Protein AF-A0AB39JA86-F1 (afdb_monomer_lite)

Foldseek 3Di:
DPQLVVLVVQCVVLVPDPPRDPVSNVVSVVSNVVVVVPDAADLVLLVVLLVCLVVDDVQLCPDPQLVVLNVQSVVQVPDPHHDNCSSVVSSVSNVVSSVVSVVVLVVLLCQLVVLLVVLVCQLPPPPADLLHQGDHDLVSNLVSLVVHPPPVSSVVSVVSSVVSVVSRVVSNVSSVVPPDDPPPPPPPDDDDDDDDDDDDDDDDDDPDDDDDDDDDDDDDDDDDDDDDDDDDDD

InterPro domains:
  IPR019931 LPXTG cell wall anchor motif [PS50847] (199-234)

Organism: NCBI:txid3158573

Radius of gyration: 39.65 Å; chains: 1; bounding box: 67×59×131 Å

Sequence (234 aa):
MSDFNAAKVRAQAVLGNANASQAQIDNANQQLAAAIAALTTDKQLVQNIINSLPTQPQYIQDEPEVKQALLDAKAVNDAANPSVEEVRSKADALAAAIGRAVASETARQDAATNSLRDARDKLNSPSLGRDEMPNIDMAVIERQINAIKDEAVRIRLLTDFNDIKTSLNTRQAQINARKPQPKQAKDTNRKPSASSLRLSDTGENIAVIAAIGAVAVFGGGVLFIVSRRRQDNI

Structure (mmCIF, N/CA/C/O backbone):
data_AF-A0AB39JA86-F1
#
_entry.id   AF-A0AB39JA86-F1
#
loop_
_atom_site.group_PDB
_atom_site.id
_atom_site.type_symbol
_atom_site.label_atom_id
_atom_site.label_alt_id
_atom_site.label_comp_id
_atom_site.label_asym_id
_atom_site.label_entity_id
_atom_site.label_seq_id
_atom_site.pdbx_PDB_ins_code
_atom_site.Cartn_x
_atom_site.Cartn_y
_atom_site.Cartn_z
_atom_site.occupancy
_atom_site.B_iso_or_equiv
_atom_site.auth_seq_id
_atom_site.auth_comp_id
_atom_site.auth_asym_id
_atom_site.auth_atom_id
_atom_site.pdbx_PDB_model_num
ATOM 1 N N . MET A 1 1 ? -12.213 5.724 31.370 1.00 51.16 1 MET A N 1
ATOM 2 C CA . MET A 1 1 ? -12.034 4.417 32.056 1.00 51.16 1 MET A CA 1
ATOM 3 C C . MET A 1 1 ? -12.275 4.463 33.576 1.00 51.16 1 MET A C 1
ATOM 5 O O . MET A 1 1 ? -12.361 3.398 34.177 1.00 51.16 1 MET A O 1
ATOM 9 N N . SER A 1 2 ? -12.409 5.637 34.217 1.00 63.78 2 SER A N 1
ATOM 10 C CA . SER A 1 2 ? -12.597 5.758 35.678 1.00 63.78 2 SER A CA 1
ATOM 11 C C . SER A 1 2 ? -13.978 5.331 36.182 1.00 63.78 2 SER A C 1
ATOM 13 O O . SER A 1 2 ? -14.080 4.780 37.276 1.00 63.78 2 SER A O 1
ATOM 15 N N . ASP A 1 3 ? -15.031 5.543 35.393 1.00 84.25 3 ASP A N 1
ATOM 16 C CA . ASP A 1 3 ? -16.396 5.529 35.938 1.00 84.25 3 ASP A CA 1
ATOM 17 C C . ASP A 1 3 ? -16.949 4.112 36.125 1.00 84.25 3 ASP A C 1
ATOM 19 O O . ASP A 1 3 ? -17.575 3.828 37.144 1.00 84.25 3 ASP A O 1
ATOM 23 N N . PHE A 1 4 ? -16.611 3.181 35.224 1.00 93.25 4 PHE A N 1
ATOM 24 C CA . PHE A 1 4 ? -16.930 1.758 35.385 1.00 93.25 4 PHE A CA 1
ATOM 25 C C . PHE A 1 4 ? -16.226 1.136 36.594 1.00 93.25 4 PHE A C 1
ATOM 27 O O . PHE A 1 4 ? -16.866 0.473 37.407 1.00 93.25 4 PHE A O 1
ATOM 34 N N . ASN A 1 5 ? -14.922 1.382 36.761 1.00 93.94 5 ASN A N 1
ATOM 35 C CA . ASN A 1 5 ? -14.175 0.848 37.901 1.00 93.94 5 ASN A CA 1
ATOM 36 C C . ASN A 1 5 ? -14.686 1.427 39.228 1.00 93.94 5 ASN A C 1
ATOM 38 O O . ASN A 1 5 ? -14.833 0.687 40.200 1.00 93.94 5 ASN A O 1
ATOM 42 N N . ALA A 1 6 ? -15.028 2.718 39.267 1.00 93.88 6 ALA A N 1
ATOM 43 C CA . ALA A 1 6 ? -15.613 3.341 40.449 1.00 93.88 6 ALA A CA 1
ATOM 44 C C . ALA A 1 6 ? -17.018 2.792 40.771 1.00 93.88 6 ALA A C 1
ATOM 46 O O . ALA A 1 6 ? -17.315 2.520 41.935 1.00 93.88 6 ALA A O 1
ATOM 47 N N . ALA A 1 7 ? -17.878 2.595 39.764 1.00 95.94 7 ALA A N 1
ATOM 48 C CA . ALA A 1 7 ? -19.196 1.981 39.943 1.00 95.94 7 ALA A CA 1
ATOM 49 C C . ALA A 1 7 ? -19.089 0.519 40.412 1.00 95.94 7 ALA A C 1
ATOM 51 O O . ALA A 1 7 ? -19.791 0.114 41.337 1.00 95.94 7 ALA A O 1
ATOM 52 N N . LYS A 1 8 ? -18.143 -0.246 39.852 1.00 96.69 8 LYS A N 1
ATOM 53 C CA . LYS A 1 8 ? -17.825 -1.613 40.284 1.00 96.69 8 LYS A CA 1
ATOM 54 C C . LYS A 1 8 ? -17.407 -1.662 41.755 1.00 96.69 8 LYS A C 1
ATOM 56 O O . LYS A 1 8 ? -17.947 -2.472 42.502 1.00 96.69 8 LYS A O 1
ATOM 61 N N . VAL A 1 9 ? -16.501 -0.781 42.189 1.00 96.44 9 VAL A N 1
ATOM 62 C CA . VAL A 1 9 ? -16.058 -0.708 43.595 1.00 96.44 9 VAL A CA 1
ATOM 63 C C . VAL A 1 9 ? -17.223 -0.369 44.532 1.00 96.44 9 VAL A C 1
ATOM 65 O O . VAL A 1 9 ? -17.360 -0.994 45.583 1.00 96.44 9 VAL A O 1
ATOM 68 N N . ARG A 1 10 ? -18.106 0.567 44.151 1.00 94.62 10 ARG A N 1
ATOM 69 C CA . ARG A 1 10 ? -19.307 0.900 44.942 1.00 94.62 10 ARG A CA 1
ATOM 70 C C . ARG A 1 10 ? -20.267 -0.281 45.065 1.00 94.62 10 ARG A C 1
ATOM 72 O O . ARG A 1 10 ? -20.711 -0.580 46.170 1.00 94.62 10 ARG A O 1
ATOM 79 N N . ALA A 1 11 ? -20.542 -0.978 43.963 1.00 97.12 11 ALA A N 1
ATOM 80 C CA . ALA A 1 11 ? -21.380 -2.174 43.977 1.00 97.12 11 ALA A CA 1
ATOM 81 C C . ALA A 1 11 ? -20.781 -3.283 44.861 1.00 97.12 11 ALA A C 1
ATOM 83 O O . ALA A 1 11 ? -21.498 -3.899 45.645 1.00 97.12 11 ALA A O 1
ATOM 84 N N . GLN A 1 12 ? -19.459 -3.484 44.810 1.00 97.31 12 GLN A N 1
ATOM 85 C CA . GLN A 1 12 ? -18.754 -4.437 45.676 1.00 97.31 12 GLN A CA 1
ATOM 86 C C . GLN A 1 12 ? -18.845 -4.064 47.164 1.00 97.31 12 GLN A C 1
ATOM 88 O O . GLN A 1 12 ? -19.037 -4.945 47.999 1.00 97.31 12 GLN A O 1
ATOM 93 N N . ALA A 1 13 ? -18.753 -2.774 47.504 1.00 96.75 13 ALA A N 1
ATOM 94 C CA . ALA A 1 13 ? -18.884 -2.305 48.884 1.00 96.75 13 ALA A CA 1
ATOM 95 C C . ALA A 1 13 ? -20.299 -2.522 49.448 1.00 96.75 13 ALA A C 1
ATOM 97 O O . ALA A 1 13 ? -20.442 -2.937 50.596 1.00 96.75 13 ALA A O 1
ATOM 98 N N . VAL A 1 14 ? -21.340 -2.284 48.641 1.00 97.50 14 VAL A N 1
ATOM 99 C CA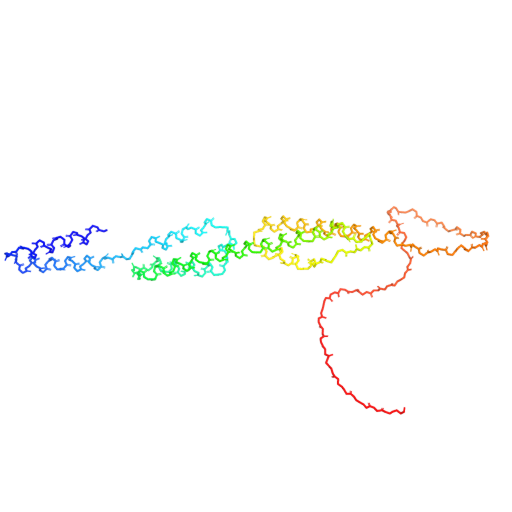 . VAL A 1 14 ? -22.736 -2.552 49.031 1.00 97.50 14 VAL A CA 1
ATOM 100 C C . VAL A 1 14 ? -22.981 -4.053 49.184 1.00 97.50 14 VAL A C 1
ATOM 102 O O . VAL A 1 14 ? -23.565 -4.464 50.180 1.00 97.50 14 VAL A O 1
ATOM 105 N N . LEU A 1 15 ? -22.469 -4.875 48.261 1.00 95.50 15 LEU A N 1
ATOM 106 C CA . LEU A 1 15 ? -22.569 -6.336 48.336 1.00 95.50 15 LEU A CA 1
ATOM 107 C C . LEU A 1 15 ? -21.886 -6.912 49.590 1.00 95.50 15 LEU A C 1
ATOM 109 O O . LEU A 1 15 ? -22.366 -7.885 50.161 1.00 95.50 15 LEU A O 1
ATOM 113 N N . GLY A 1 16 ? -20.771 -6.314 50.021 1.00 96.44 16 GLY A N 1
ATOM 114 C CA . GLY A 1 16 ? -20.049 -6.708 51.234 1.00 96.44 16 GLY A CA 1
ATOM 115 C C . GLY A 1 16 ? -20.655 -6.189 52.544 1.00 96.44 16 GLY A C 1
ATOM 116 O O . GLY A 1 16 ? -20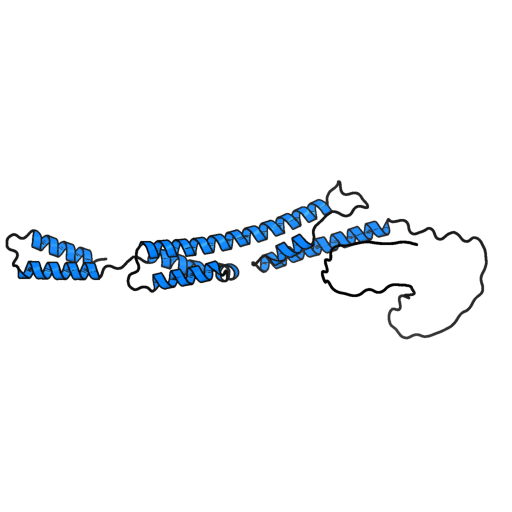.202 -6.588 53.616 1.00 96.44 16 GLY A O 1
ATOM 117 N N . ASN A 1 17 ? -21.656 -5.306 52.491 1.00 96.94 17 ASN A N 1
ATOM 118 C CA . ASN A 1 17 ? -22.302 -4.743 53.673 1.00 96.94 17 ASN A CA 1
ATOM 119 C C . ASN A 1 17 ? -23.578 -5.526 54.020 1.00 96.94 17 ASN A C 1
ATOM 121 O O . ASN A 1 17 ? -24.623 -5.330 53.405 1.00 96.94 17 ASN A O 1
ATOM 125 N N . ALA A 1 18 ? -23.517 -6.350 55.071 1.00 96.06 18 ALA A N 1
ATOM 126 C CA . ALA A 1 18 ? -24.655 -7.145 55.549 1.00 96.06 18 ALA A CA 1
ATOM 127 C C . ALA A 1 18 ? -25.879 -6.309 55.982 1.00 96.06 18 ALA A C 1
ATOM 129 O O . ALA A 1 18 ? -26.984 -6.838 56.052 1.00 96.06 18 ALA A O 1
ATOM 130 N N . ASN A 1 19 ? -25.690 -5.012 56.251 1.00 97.00 19 ASN A N 1
ATOM 131 C CA . ASN A 1 19 ? -26.745 -4.078 56.648 1.00 97.00 19 ASN A CA 1
ATOM 132 C C . ASN A 1 19 ? -27.130 -3.105 55.519 1.00 97.00 19 ASN A C 1
ATOM 134 O O . ASN A 1 19 ? -27.717 -2.056 55.790 1.00 97.00 19 ASN A O 1
ATOM 138 N N . ALA A 1 20 ? -26.753 -3.390 54.267 1.00 96.94 20 ALA A N 1
ATOM 139 C CA . ALA A 1 20 ? -27.137 -2.555 53.138 1.00 96.94 20 ALA A CA 1
ATOM 140 C C . ALA A 1 20 ? -28.665 -2.481 53.006 1.00 96.94 20 ALA A C 1
ATOM 142 O O . ALA A 1 20 ? -29.357 -3.500 53.008 1.00 96.94 20 ALA A O 1
ATOM 143 N N . SER A 1 21 ? -29.199 -1.269 52.867 1.00 97.88 21 SER A N 1
ATOM 144 C CA . SER A 1 21 ? -30.621 -1.083 52.593 1.00 97.88 21 SER A CA 1
ATOM 145 C C . SER A 1 21 ? -30.944 -1.425 51.139 1.00 97.88 21 SER A C 1
ATOM 147 O O . SER A 1 21 ? -30.098 -1.299 50.251 1.00 97.88 21 SER A O 1
ATOM 149 N N . GLN A 1 22 ? -32.202 -1.776 50.866 1.00 97.31 22 GLN A N 1
ATOM 150 C CA . GLN A 1 22 ? -32.660 -2.012 49.494 1.00 97.31 22 GLN A CA 1
ATOM 151 C C . GLN A 1 22 ? -32.388 -0.801 48.586 1.00 97.31 22 GLN A C 1
ATOM 153 O O . GLN A 1 22 ? -31.906 -0.959 47.471 1.00 97.31 22 GLN A O 1
ATOM 158 N N . ALA A 1 23 ? -32.578 0.419 49.101 1.00 97.69 23 ALA A N 1
ATOM 159 C CA . ALA A 1 23 ? -32.285 1.643 48.359 1.00 97.69 23 ALA A CA 1
ATOM 160 C C . ALA A 1 23 ? -30.794 1.779 47.985 1.00 97.69 23 ALA A C 1
ATOM 162 O O . ALA A 1 23 ? -30.475 2.286 46.911 1.00 97.69 23 ALA A O 1
ATOM 163 N N . GLN A 1 24 ? -29.870 1.322 48.842 1.00 97.62 24 GLN A N 1
ATOM 164 C CA . GLN A 1 24 ? -28.434 1.307 48.529 1.00 97.62 24 GLN A CA 1
ATOM 165 C C . GLN A 1 24 ? -28.105 0.281 47.440 1.00 97.62 24 GLN A C 1
ATOM 167 O O . GLN A 1 24 ? -27.305 0.577 46.551 1.00 97.62 24 GLN A O 1
ATOM 172 N N . ILE A 1 25 ? -28.741 -0.892 47.485 1.00 97.50 25 ILE A N 1
ATOM 173 C CA . ILE A 1 25 ? -28.609 -1.939 46.463 1.00 97.50 25 ILE A CA 1
ATOM 174 C C . ILE A 1 25 ? -29.120 -1.426 45.113 1.00 97.50 25 ILE A C 1
ATOM 176 O O . ILE A 1 25 ? -28.401 -1.492 44.115 1.00 97.50 25 ILE A O 1
ATOM 180 N N . ASP A 1 26 ? -30.319 -0.845 45.086 1.00 97.69 26 ASP A N 1
ATOM 181 C CA . ASP A 1 26 ? -30.940 -0.327 43.866 1.00 97.69 26 ASP A CA 1
ATOM 182 C C . ASP A 1 26 ? -30.105 0.801 43.247 1.00 97.69 26 ASP A C 1
ATOM 184 O O . ASP A 1 26 ? -29.870 0.812 42.037 1.00 97.69 26 ASP A O 1
ATOM 188 N N . ASN A 1 27 ? -29.589 1.720 44.071 1.00 97.00 27 ASN A N 1
ATOM 189 C CA . ASN A 1 27 ? -28.740 2.811 43.599 1.00 97.00 27 ASN A CA 1
ATOM 190 C C . ASN A 1 27 ? -27.414 2.300 43.011 1.00 97.00 27 ASN A C 1
ATOM 192 O O . ASN A 1 27 ? -27.021 2.725 41.923 1.00 97.00 27 ASN A O 1
ATOM 196 N N . ALA A 1 28 ? -26.744 1.360 43.686 1.00 96.81 28 ALA A N 1
ATOM 197 C CA . ALA A 1 28 ? -25.500 0.773 43.191 1.00 96.81 28 ALA A CA 1
ATOM 198 C C . ALA A 1 28 ? -25.708 0.001 41.877 1.00 96.81 28 ALA A C 1
ATOM 200 O O . ALA A 1 28 ? -24.895 0.121 40.958 1.00 96.81 28 ALA A O 1
ATOM 201 N N . ASN A 1 29 ? -26.823 -0.728 41.754 1.00 96.25 29 ASN A N 1
ATOM 202 C CA . ASN A 1 29 ? -27.198 -1.424 40.523 1.00 96.25 29 ASN A CA 1
ATOM 203 C C . ASN A 1 29 ? -27.453 -0.449 39.366 1.00 96.25 29 ASN A C 1
ATOM 205 O O . ASN A 1 29 ? -26.937 -0.660 38.268 1.00 96.25 29 ASN A O 1
ATOM 209 N N . GLN A 1 30 ? -28.191 0.640 39.604 1.00 96.62 30 GLN A N 1
ATOM 210 C CA . GLN A 1 30 ? -28.429 1.676 38.592 1.00 96.62 30 GLN A CA 1
ATOM 211 C C . GLN A 1 30 ? -27.122 2.340 38.135 1.00 96.62 30 GLN A C 1
ATOM 213 O O . GLN A 1 30 ? -26.910 2.510 36.935 1.00 96.62 30 GLN A O 1
ATOM 218 N N . GLN A 1 31 ? -26.219 2.662 39.068 1.00 95.31 31 GLN A N 1
ATOM 219 C CA . GLN A 1 31 ? -24.910 3.239 38.739 1.00 95.31 31 GLN A CA 1
ATOM 220 C C . GLN A 1 31 ? -24.041 2.280 37.919 1.00 95.31 31 GLN A C 1
ATOM 222 O O . GLN A 1 31 ? -23.404 2.707 36.956 1.00 95.31 31 GLN A O 1
ATOM 227 N N . LEU A 1 32 ? -24.016 0.989 38.266 1.00 96.25 32 LEU A N 1
ATOM 228 C CA . LEU A 1 32 ? -23.260 -0.012 37.516 1.00 96.25 32 LEU A CA 1
ATOM 229 C C . LEU A 1 32 ? -23.840 -0.224 36.112 1.00 96.25 32 LEU A C 1
ATOM 231 O O . LEU A 1 32 ? -23.080 -0.253 35.147 1.00 96.25 32 LEU A O 1
ATOM 235 N N . ALA A 1 33 ? -25.166 -0.312 35.981 1.00 94.69 33 ALA A N 1
ATOM 236 C CA . ALA A 1 33 ? -25.835 -0.439 34.687 1.00 94.69 33 ALA A CA 1
ATOM 237 C C . ALA A 1 33 ? -25.561 0.772 33.780 1.00 94.69 33 ALA A C 1
ATOM 239 O O . ALA A 1 33 ? -25.215 0.600 32.612 1.00 94.69 33 ALA A O 1
ATOM 240 N N . ALA A 1 34 ? -25.636 1.990 34.327 1.00 93.69 34 ALA A N 1
ATOM 241 C CA . ALA A 1 34 ? -25.294 3.209 33.600 1.00 93.69 34 ALA A CA 1
ATOM 242 C C . ALA A 1 34 ? -23.819 3.221 33.169 1.00 93.69 34 ALA A C 1
ATOM 244 O O . ALA A 1 34 ? -23.511 3.566 32.030 1.00 93.69 34 ALA A O 1
ATOM 245 N N . ALA A 1 35 ? -22.906 2.793 34.045 1.00 95.38 35 ALA A N 1
ATOM 246 C CA . ALA A 1 35 ? -21.485 2.732 33.722 1.00 95.38 35 ALA A CA 1
ATOM 247 C C . ALA A 1 35 ? -21.159 1.668 32.660 1.00 95.38 35 ALA A C 1
ATOM 249 O O . ALA A 1 35 ? -20.280 1.901 31.836 1.00 95.38 35 ALA A O 1
ATOM 250 N N . ILE A 1 36 ? -21.869 0.532 32.651 1.00 91.81 36 ILE A N 1
ATOM 251 C CA . ILE A 1 36 ? -21.780 -0.486 31.590 1.00 91.81 36 ILE A CA 1
ATOM 252 C C . ILE A 1 36 ? -22.287 0.085 30.264 1.00 91.81 36 ILE A C 1
ATOM 254 O O . ILE A 1 36 ? -21.609 -0.048 29.251 1.00 91.81 36 ILE A O 1
ATOM 258 N N . ALA A 1 37 ? -23.444 0.752 30.268 1.00 89.06 37 ALA A N 1
ATOM 259 C CA . ALA A 1 37 ? -24.017 1.364 29.069 1.00 89.06 37 ALA A CA 1
ATOM 260 C C . ALA A 1 37 ? -23.144 2.497 28.496 1.00 89.06 37 ALA A C 1
ATOM 262 O O . ALA A 1 37 ? -23.190 2.762 27.298 1.00 89.06 37 ALA A O 1
ATOM 263 N N . ALA A 1 38 ? -22.340 3.147 29.341 1.00 90.81 38 ALA A N 1
ATOM 264 C CA . ALA A 1 38 ? -21.391 4.184 28.948 1.00 90.81 38 ALA A CA 1
ATOM 265 C C . ALA A 1 38 ? -20.034 3.641 28.458 1.00 90.81 38 ALA A C 1
ATOM 267 O O . ALA A 1 38 ? -19.184 4.433 28.046 1.00 90.81 38 ALA A O 1
ATOM 268 N N . LEU A 1 39 ? -19.790 2.324 28.513 1.00 91.38 39 LEU A N 1
ATOM 269 C CA . LEU A 1 39 ? -18.577 1.742 27.939 1.00 91.38 39 LEU A CA 1
ATOM 270 C C . LEU A 1 39 ? -18.600 1.882 26.417 1.00 91.38 39 LEU A C 1
ATOM 272 O O . LEU A 1 39 ? -19.556 1.491 25.748 1.00 91.38 39 LEU A O 1
ATOM 276 N N . THR A 1 40 ? -17.502 2.398 25.877 1.00 92.81 40 THR A N 1
ATOM 277 C CA . THR A 1 40 ? -17.298 2.561 24.442 1.00 92.81 40 THR A CA 1
ATOM 278 C C . THR A 1 40 ? -16.141 1.702 23.959 1.00 92.81 40 THR A C 1
ATOM 280 O O . THR A 1 40 ? -15.172 1.457 24.685 1.00 92.81 40 THR A O 1
ATOM 283 N N . THR A 1 41 ? -16.240 1.246 22.717 1.00 95.44 41 THR A N 1
ATOM 284 C CA . THR A 1 41 ? -15.171 0.524 22.034 1.00 95.44 41 THR A CA 1
ATOM 285 C C . THR A 1 41 ? -13.965 1.430 21.797 1.00 95.44 41 THR A C 1
ATOM 287 O O . THR A 1 41 ? -14.103 2.582 21.377 1.00 95.44 41 THR A O 1
ATOM 290 N N . ASP A 1 42 ? -12.766 0.895 22.040 1.00 95.69 42 ASP A N 1
ATOM 291 C CA . ASP A 1 42 ? -11.512 1.567 21.706 1.00 95.69 42 ASP A CA 1
ATOM 292 C C . ASP A 1 42 ? -11.325 1.630 20.181 1.00 95.69 42 ASP A C 1
ATOM 294 O O . ASP A 1 42 ? -11.329 0.610 19.494 1.00 95.69 42 ASP A O 1
ATOM 298 N N . LYS A 1 43 ? -11.145 2.846 19.658 1.00 97.56 43 LYS A N 1
ATOM 299 C CA . LYS A 1 43 ? -10.983 3.142 18.227 1.00 97.56 43 LYS A CA 1
ATOM 300 C C . LYS A 1 43 ? -9.552 3.537 17.847 1.00 97.56 43 LYS A C 1
ATOM 302 O O . LYS A 1 43 ? -9.307 3.882 16.692 1.00 97.56 43 LYS A O 1
ATOM 307 N N . GLN A 1 44 ? -8.590 3.479 18.771 1.00 98.00 44 GLN A N 1
ATOM 308 C CA . GLN A 1 44 ? -7.211 3.922 18.521 1.00 98.00 44 GLN A CA 1
ATOM 309 C C . GLN A 1 44 ? -6.562 3.202 17.336 1.00 98.00 44 GLN A C 1
ATOM 311 O O . GLN A 1 44 ? -5.887 3.834 16.528 1.00 98.00 44 GLN A O 1
ATOM 316 N N . LEU A 1 45 ? -6.812 1.898 17.179 1.00 97.25 45 LEU A N 1
ATOM 317 C CA . LEU A 1 45 ? -6.256 1.124 16.070 1.00 97.25 45 LEU A CA 1
ATOM 318 C C . LEU A 1 45 ? -6.677 1.691 14.704 1.00 97.25 45 LEU A C 1
ATOM 320 O O . LEU A 1 45 ? -5.816 1.987 13.878 1.00 97.25 45 LEU A O 1
ATOM 324 N N . VAL A 1 46 ? -7.980 1.889 14.471 1.00 98.50 46 VAL A N 1
ATOM 325 C CA . VAL A 1 46 ? -8.475 2.416 13.188 1.00 98.50 46 VAL A CA 1
ATOM 326 C C . VAL A 1 46 ? -8.050 3.872 12.977 1.00 98.50 46 VAL A C 1
ATOM 328 O O . VAL A 1 46 ? -7.670 4.243 11.868 1.00 98.50 46 VAL A O 1
ATOM 331 N N . GLN A 1 47 ? -8.007 4.677 14.042 1.00 98.62 47 GLN A N 1
ATOM 332 C CA . GLN A 1 47 ? -7.546 6.069 13.990 1.00 98.62 47 GLN A CA 1
ATOM 333 C C . GLN A 1 47 ? -6.079 6.175 13.579 1.00 98.62 47 GLN A C 1
ATOM 335 O O . GLN A 1 47 ? -5.741 6.995 12.728 1.00 98.62 47 GLN A O 1
ATOM 340 N N . ASN A 1 48 ? -5.214 5.317 14.121 1.00 98.50 48 ASN A N 1
ATOM 341 C CA . ASN A 1 48 ? -3.795 5.304 13.774 1.00 98.50 48 ASN A CA 1
ATOM 342 C C . ASN A 1 48 ? -3.575 5.012 12.285 1.00 98.50 48 ASN A C 1
ATOM 344 O O . ASN A 1 48 ? -2.751 5.668 11.651 1.00 98.50 48 ASN A O 1
ATOM 348 N N . ILE A 1 49 ? -4.332 4.072 11.708 1.00 98.50 49 ILE A N 1
ATOM 349 C CA . ILE A 1 49 ? -4.224 3.752 10.278 1.00 98.50 49 ILE A CA 1
ATOM 350 C C . ILE A 1 49 ? -4.825 4.866 9.406 1.00 98.50 49 ILE A C 1
ATOM 352 O O . ILE A 1 49 ? -4.230 5.241 8.398 1.00 98.50 49 ILE A O 1
ATOM 356 N N . ILE A 1 50 ? -5.959 5.457 9.797 1.00 98.75 50 ILE A N 1
ATOM 357 C CA . ILE A 1 50 ? -6.524 6.623 9.092 1.00 98.75 50 ILE A CA 1
ATOM 358 C C . ILE A 1 50 ? -5.510 7.775 9.064 1.00 98.75 50 ILE A C 1
ATOM 360 O O . ILE A 1 50 ? -5.310 8.392 8.019 1.00 98.75 50 ILE A O 1
ATOM 364 N N . ASN A 1 51 ? -4.846 8.039 10.189 1.00 98.38 51 ASN A N 1
ATOM 365 C CA . ASN A 1 51 ? -3.884 9.131 10.330 1.00 98.38 51 ASN A CA 1
ATOM 366 C C . ASN A 1 51 ? -2.545 8.860 9.629 1.00 98.38 51 ASN A C 1
ATOM 368 O O . ASN A 1 51 ? -1.807 9.806 9.359 1.00 98.38 51 ASN A O 1
ATOM 372 N N . SER A 1 52 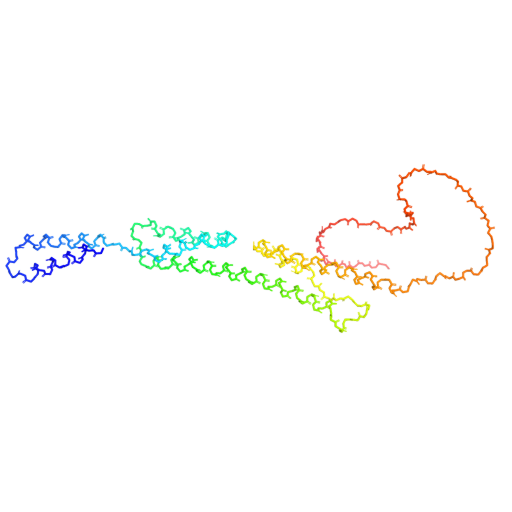? -2.218 7.602 9.314 1.00 97.75 52 SER A N 1
ATOM 373 C CA . SER A 1 52 ? -0.998 7.272 8.571 1.00 97.75 52 SER A CA 1
ATOM 374 C C . SER A 1 52 ? -1.160 7.469 7.061 1.00 97.75 52 SER A C 1
ATOM 376 O O . SER A 1 52 ? -0.184 7.790 6.382 1.00 97.75 52 SER A O 1
ATOM 378 N N . LEU A 1 53 ? -2.378 7.348 6.518 1.00 98.06 53 LEU A N 1
ATOM 379 C CA . LEU A 1 53 ? -2.625 7.460 5.078 1.00 98.06 53 LEU A CA 1
ATOM 380 C C . LEU A 1 53 ? -2.169 8.802 4.460 1.00 98.06 53 LEU A C 1
ATOM 382 O O . LEU A 1 53 ? -1.527 8.756 3.413 1.00 98.06 53 LEU A O 1
ATOM 386 N N . PRO A 1 54 ? -2.402 9.982 5.074 1.00 97.50 54 PRO A N 1
ATOM 387 C CA . PRO A 1 54 ? -1.923 11.257 4.532 1.00 97.50 54 PRO A CA 1
ATOM 388 C C . PRO A 1 54 ? -0.399 11.368 4.404 1.00 97.50 54 PRO A C 1
ATOM 390 O O . PRO A 1 54 ? 0.083 12.234 3.681 1.00 97.50 54 PRO A O 1
ATOM 393 N N . THR A 1 55 ? 0.364 10.514 5.098 1.00 97.06 55 THR A N 1
ATOM 394 C CA . THR A 1 55 ? 1.834 10.473 4.986 1.00 97.06 55 THR A CA 1
ATOM 395 C C . THR A 1 55 ? 2.313 9.682 3.766 1.00 97.06 55 THR A C 1
ATOM 397 O O . THR A 1 55 ? 3.487 9.751 3.408 1.00 97.06 55 THR A O 1
ATOM 400 N N . GLN A 1 56 ? 1.417 8.933 3.115 1.00 97.81 56 GLN A N 1
ATOM 401 C CA . GLN A 1 56 ? 1.715 8.200 1.889 1.00 97.81 56 GLN A CA 1
ATOM 402 C C . GLN A 1 56 ? 1.755 9.144 0.679 1.00 97.81 56 GLN A C 1
ATOM 404 O O . GLN A 1 56 ? 1.067 10.167 0.674 1.00 97.81 56 GLN A O 1
ATOM 409 N N . PRO A 1 57 ? 2.484 8.798 -0.394 1.00 97.62 57 PRO A N 1
ATOM 410 C CA . PRO A 1 57 ? 2.421 9.537 -1.650 1.00 97.62 57 PRO A CA 1
ATOM 411 C C . PRO A 1 57 ? 0.996 9.613 -2.209 1.00 97.62 57 PRO A C 1
ATOM 413 O O . PRO A 1 57 ? 0.209 8.674 -2.070 1.00 97.62 57 PRO A O 1
ATOM 416 N N . GLN A 1 58 ? 0.675 10.706 -2.904 1.00 97.50 58 GLN A N 1
ATOM 417 C CA . GLN A 1 58 ? -0.671 10.935 -3.438 1.00 97.50 58 GLN A CA 1
ATOM 418 C C . GLN A 1 58 ? -1.148 9.795 -4.351 1.00 97.50 58 GLN A C 1
ATOM 420 O O . GLN A 1 58 ? -2.293 9.369 -4.250 1.00 97.50 58 GLN A O 1
ATOM 425 N N . TYR A 1 59 ? -0.258 9.214 -5.159 1.00 97.06 59 TYR A N 1
ATOM 426 C CA . TYR A 1 59 ? -0.601 8.084 -6.023 1.00 97.06 59 TYR A CA 1
ATOM 427 C C . TYR A 1 59 ? -1.004 6.804 -5.270 1.00 97.06 59 TYR A C 1
ATOM 429 O O . TYR A 1 59 ? -1.685 5.967 -5.854 1.00 97.06 59 TYR A O 1
ATOM 437 N N . ILE A 1 60 ? -0.609 6.648 -3.999 1.00 98.38 60 ILE A N 1
ATOM 438 C CA . ILE A 1 60 ? -1.077 5.571 -3.110 1.00 98.38 60 ILE A CA 1
ATOM 439 C C . ILE A 1 60 ? -2.437 5.936 -2.520 1.00 98.38 60 ILE A C 1
ATOM 441 O O . ILE A 1 60 ? -3.346 5.110 -2.500 1.00 98.38 60 ILE A O 1
ATOM 445 N N . GLN A 1 61 ? -2.596 7.185 -2.071 1.00 98.00 61 GLN A N 1
ATOM 446 C CA . GLN A 1 61 ? -3.869 7.687 -1.542 1.00 98.00 61 GLN A CA 1
ATOM 447 C C . GLN A 1 61 ? -4.987 7.639 -2.591 1.00 98.00 61 GLN A C 1
ATOM 449 O O . GLN A 1 61 ? -6.157 7.454 -2.256 1.00 98.00 61 GLN A O 1
ATOM 454 N N . ASP A 1 62 ? -4.623 7.793 -3.864 1.00 97.38 62 ASP A N 1
ATOM 455 C CA . ASP A 1 62 ? -5.558 7.815 -4.976 1.00 97.38 62 ASP A CA 1
ATOM 456 C C . ASP A 1 62 ? -6.020 6.438 -5.454 1.00 97.38 62 ASP A C 1
ATOM 458 O O . ASP A 1 62 ? -6.975 6.375 -6.238 1.00 97.38 62 ASP A O 1
ATOM 462 N N . GLU A 1 63 ? -5.409 5.355 -4.963 1.00 98.12 63 GLU A N 1
ATOM 463 C CA . GLU A 1 63 ? -5.790 3.993 -5.327 1.00 98.12 63 GLU A CA 1
ATOM 464 C C . GLU A 1 63 ? -7.253 3.704 -4.952 1.00 98.12 63 GLU A C 1
ATOM 466 O O . GLU A 1 63 ? -7.660 3.950 -3.810 1.00 98.12 63 GLU A O 1
ATOM 471 N N . PRO A 1 64 ? -8.061 3.134 -5.868 1.00 97.88 64 PRO A N 1
ATOM 472 C CA . PRO A 1 64 ? -9.476 2.868 -5.612 1.00 97.88 64 PRO A CA 1
ATOM 473 C C . PRO A 1 64 ? -9.722 2.006 -4.368 1.00 97.88 64 PRO A C 1
ATOM 475 O O . PRO A 1 64 ? -10.602 2.313 -3.565 1.00 97.88 64 PRO A O 1
ATOM 478 N N . GLU A 1 65 ? -8.911 0.962 -4.170 1.00 98.19 65 GLU A N 1
ATOM 479 C CA . GLU A 1 65 ? -9.003 0.086 -2.995 1.00 98.19 65 GLU A CA 1
ATOM 480 C C . GLU A 1 65 ? -8.686 0.828 -1.693 1.00 98.19 65 GLU A C 1
ATOM 482 O O . GLU A 1 65 ? -9.335 0.593 -0.675 1.00 98.19 65 GLU A O 1
ATOM 487 N N . VAL A 1 66 ? -7.716 1.748 -1.726 1.00 98.81 66 VAL A N 1
ATOM 488 C CA . VAL A 1 66 ? -7.330 2.561 -0.566 1.00 98.81 66 VAL A CA 1
ATOM 489 C C . VAL A 1 66 ? -8.437 3.555 -0.229 1.00 98.81 66 VAL A C 1
ATOM 491 O O . VAL A 1 66 ? -8.813 3.672 0.936 1.00 98.81 66 VAL A O 1
ATOM 494 N N . LYS A 1 67 ? -9.026 4.215 -1.234 1.00 98.56 67 LYS A N 1
ATOM 495 C CA . LYS A 1 67 ? -10.168 5.127 -1.052 1.00 98.56 67 LYS A CA 1
ATOM 496 C C . LYS A 1 67 ? -11.376 4.424 -0.449 1.00 98.56 67 LYS A C 1
ATOM 498 O O . LYS A 1 67 ? -11.970 4.944 0.495 1.00 98.56 67 LYS A O 1
ATOM 503 N N . GLN A 1 68 ? -11.715 3.242 -0.961 1.00 98.69 68 GLN A N 1
ATOM 504 C CA . GLN A 1 68 ? -12.833 2.470 -0.431 1.00 98.69 68 GLN A CA 1
ATOM 505 C C . GLN A 1 68 ? -12.560 2.007 1.004 1.00 98.69 68 GLN A C 1
ATOM 507 O O . GLN A 1 68 ? -13.406 2.183 1.876 1.00 98.69 68 GLN A O 1
ATOM 512 N N . ALA A 1 69 ? -11.367 1.475 1.281 1.00 98.75 69 ALA A N 1
ATOM 513 C CA . ALA A 1 69 ? -11.015 1.044 2.630 1.00 98.75 69 ALA A CA 1
ATOM 514 C C . ALA A 1 69 ? -10.962 2.219 3.624 1.00 98.75 69 ALA A C 1
ATOM 516 O O . ALA A 1 69 ? -11.340 2.060 4.783 1.00 98.75 69 ALA A O 1
ATOM 517 N N . LEU A 1 70 ? -10.547 3.411 3.178 1.00 98.81 70 LEU A N 1
ATOM 518 C CA . LEU A 1 70 ? -10.566 4.627 3.991 1.00 98.81 70 LEU A CA 1
ATOM 519 C C . LEU A 1 70 ? -11.995 5.047 4.333 1.00 98.81 70 LEU A C 1
ATOM 521 O O . LEU A 1 70 ? -12.258 5.433 5.471 1.00 98.81 70 LEU A O 1
ATOM 525 N N . LEU A 1 71 ? -12.905 4.998 3.358 1.00 98.69 71 LEU A N 1
ATOM 526 C CA . LEU A 1 71 ? -14.317 5.307 3.569 1.00 98.69 71 LEU A CA 1
ATOM 527 C C . LEU A 1 71 ? -14.924 4.374 4.625 1.00 98.69 71 LEU A C 1
ATOM 529 O O . LEU A 1 71 ? -15.523 4.846 5.590 1.00 98.69 71 LEU A O 1
ATOM 533 N N . ASP A 1 72 ? -14.694 3.070 4.485 1.00 98.69 72 ASP A N 1
ATOM 534 C CA . ASP A 1 72 ? -15.155 2.057 5.435 1.00 98.69 72 ASP A CA 1
ATOM 535 C C . ASP A 1 72 ? -14.559 2.257 6.840 1.00 98.69 72 ASP A C 1
ATOM 537 O O . ASP A 1 72 ? -15.267 2.155 7.845 1.00 98.69 72 ASP A O 1
ATOM 541 N N . ALA A 1 73 ? -13.259 2.556 6.927 1.00 98.75 73 ALA A N 1
ATOM 542 C CA . ALA A 1 73 ? -12.577 2.818 8.192 1.00 98.75 73 ALA A CA 1
ATOM 543 C C . ALA A 1 73 ? -13.122 4.074 8.887 1.00 98.75 73 ALA A C 1
ATOM 545 O O . ALA A 1 73 ? -13.327 4.065 10.102 1.00 98.75 73 ALA A O 1
ATOM 546 N N . LYS A 1 74 ? -13.408 5.138 8.124 1.00 98.69 74 LYS A N 1
ATOM 547 C CA . LYS A 1 74 ? -14.044 6.357 8.645 1.00 98.69 74 LYS A CA 1
ATOM 548 C C . LYS A 1 74 ? -15.451 6.083 9.159 1.00 98.69 74 LYS A C 1
ATOM 550 O O . LYS A 1 74 ? -15.766 6.505 10.262 1.00 98.69 74 LYS A O 1
ATOM 555 N N . ALA A 1 75 ? -16.253 5.303 8.434 1.00 98.56 75 ALA A N 1
ATOM 556 C CA . ALA A 1 75 ? -17.596 4.937 8.882 1.00 98.56 75 ALA A CA 1
ATOM 557 C C . ALA A 1 75 ? -17.579 4.228 10.250 1.00 98.56 75 ALA A C 1
ATOM 559 O O . ALA A 1 75 ? -18.368 4.564 11.132 1.00 98.56 75 ALA A O 1
ATOM 560 N N . VAL A 1 76 ? -16.638 3.301 10.464 1.00 98.44 76 VAL A N 1
ATOM 561 C CA . VAL A 1 76 ? -16.455 2.648 11.773 1.00 98.44 76 VAL A CA 1
ATOM 562 C C . VAL A 1 76 ? -15.905 3.611 12.825 1.00 98.44 76 VAL A C 1
ATOM 564 O O . VAL A 1 76 ? -16.331 3.570 13.979 1.00 98.44 76 VAL A O 1
ATOM 567 N N . ASN A 1 77 ? -14.991 4.509 12.455 1.00 98.12 77 ASN A N 1
ATOM 568 C CA . ASN A 1 77 ? -14.485 5.523 13.375 1.00 98.12 77 ASN A CA 1
ATOM 569 C C . ASN A 1 77 ? -15.575 6.508 13.837 1.00 98.12 77 ASN A C 1
ATOM 571 O O . ASN A 1 77 ? -15.549 6.951 14.986 1.00 98.12 77 ASN A O 1
ATOM 575 N N . ASP A 1 78 ? -16.531 6.826 12.970 1.00 98.12 78 ASP A N 1
ATOM 576 C CA . ASP A 1 78 ? -17.593 7.800 13.233 1.00 98.12 78 ASP A CA 1
ATOM 577 C C . ASP A 1 78 ? -18.809 7.162 13.925 1.00 98.12 78 ASP A C 1
ATOM 579 O O . ASP A 1 78 ? -19.622 7.861 14.533 1.00 98.12 78 ASP A O 1
ATOM 583 N N . ALA A 1 79 ? -18.913 5.829 13.911 1.00 97.38 79 ALA A N 1
ATOM 584 C CA . ALA A 1 79 ? -19.926 5.101 14.661 1.00 97.38 79 ALA A CA 1
ATOM 585 C C . ALA A 1 79 ? -19.820 5.382 16.176 1.00 97.38 79 ALA A C 1
ATOM 587 O O . ALA A 1 79 ? -18.727 5.451 16.760 1.00 97.38 79 ALA A O 1
ATOM 588 N N . ALA A 1 80 ? -20.983 5.528 16.822 1.00 94.38 80 ALA A N 1
ATOM 589 C CA . ALA A 1 80 ? -21.083 5.884 18.238 1.00 94.38 80 ALA A CA 1
ATOM 590 C C . ALA A 1 80 ? -20.447 4.826 19.154 1.00 94.38 80 ALA A C 1
ATOM 592 O O . ALA A 1 80 ? -19.721 5.171 20.084 1.00 94.38 80 ALA A O 1
ATOM 593 N N . ASN A 1 81 ? -20.693 3.545 18.867 1.00 94.69 81 ASN A N 1
ATOM 594 C CA . ASN A 1 81 ? -20.103 2.422 19.588 1.00 94.69 81 ASN A CA 1
ATOM 595 C C . ASN A 1 81 ? -19.989 1.192 18.663 1.00 94.69 81 ASN A C 1
ATOM 597 O O . ASN A 1 81 ? -20.827 0.294 18.753 1.00 94.69 81 ASN A O 1
ATOM 601 N N . PRO A 1 82 ? -19.034 1.177 17.711 1.00 97.06 82 PRO A N 1
ATOM 602 C CA . PRO A 1 82 ? -18.835 0.027 16.824 1.00 97.06 82 PRO A CA 1
ATOM 603 C C . PRO A 1 82 ? -18.413 -1.213 17.622 1.00 97.06 82 PRO A C 1
ATOM 605 O O . PRO A 1 82 ? -17.910 -1.087 18.740 1.00 97.06 82 PRO A O 1
ATOM 608 N N . SER A 1 83 ? -18.551 -2.409 17.053 1.00 96.75 83 SER A N 1
ATOM 609 C CA . SER A 1 83 ? -17.965 -3.609 17.666 1.00 96.75 83 SER A CA 1
ATOM 610 C C . SER A 1 83 ? -16.433 -3.594 17.590 1.00 96.75 83 SER A C 1
ATOM 612 O O . SER A 1 83 ? -15.831 -2.967 16.711 1.00 96.75 83 SER A O 1
ATOM 614 N N . VAL A 1 84 ? -15.781 -4.311 18.508 1.00 97.00 84 VAL A N 1
ATOM 615 C CA . VAL A 1 84 ? -14.316 -4.477 18.512 1.00 97.00 84 VAL A CA 1
ATOM 616 C C . VAL A 1 84 ? -13.855 -5.152 17.216 1.00 97.00 84 VAL A C 1
ATOM 618 O O . VAL A 1 84 ? -12.840 -4.768 16.630 1.00 97.00 84 VAL A O 1
ATOM 621 N N . GLU A 1 85 ? -14.626 -6.130 16.743 1.00 97.81 85 GLU A N 1
ATOM 622 C CA . GLU A 1 85 ? -14.388 -6.861 15.504 1.00 97.81 85 GLU A CA 1
ATOM 623 C C . GLU A 1 85 ? -14.448 -5.941 14.279 1.00 97.81 85 GLU A C 1
ATOM 625 O O . GLU A 1 85 ? -13.571 -6.029 13.419 1.00 97.81 85 GLU A O 1
ATOM 630 N N . GLU A 1 86 ? -15.419 -5.024 14.203 1.00 98.12 86 GLU A N 1
ATOM 631 C CA . GLU A 1 86 ? -15.509 -4.040 13.114 1.00 98.12 86 GLU A CA 1
ATOM 632 C C . GLU A 1 86 ? -14.324 -3.074 13.115 1.00 98.12 86 GLU A C 1
ATOM 634 O O . GLU A 1 86 ? -13.724 -2.849 12.061 1.00 98.12 86 GLU A O 1
ATOM 639 N N . VAL A 1 87 ? -13.946 -2.540 14.285 1.00 98.69 87 VAL A N 1
ATOM 640 C CA . VAL A 1 87 ? -12.770 -1.660 14.417 1.00 98.69 87 VAL A CA 1
ATOM 641 C C . VAL A 1 87 ? -11.520 -2.365 13.908 1.00 98.69 87 VAL A C 1
ATOM 643 O O . VAL A 1 87 ? -10.791 -1.808 13.084 1.00 98.69 87 VAL A O 1
ATOM 646 N N . ARG A 1 88 ? -11.288 -3.602 14.357 1.00 98.50 88 ARG A N 1
ATOM 647 C CA . ARG A 1 88 ? -10.123 -4.387 13.945 1.00 98.50 88 ARG A CA 1
ATOM 648 C C . ARG A 1 88 ? -10.155 -4.704 12.454 1.00 98.50 88 ARG A C 1
ATOM 650 O O . ARG A 1 88 ? -9.189 -4.426 11.752 1.00 98.50 88 ARG A O 1
ATOM 657 N N . SER A 1 89 ? -11.273 -5.233 11.964 1.00 98.62 89 SER A N 1
ATOM 658 C CA . SER A 1 89 ? -11.416 -5.646 10.569 1.00 98.62 89 SER A CA 1
ATOM 659 C C . SER A 1 89 ? -11.218 -4.480 9.600 1.00 98.62 89 SER A C 1
ATOM 661 O O . SER A 1 89 ? -10.512 -4.631 8.602 1.00 98.62 89 SER A O 1
ATOM 663 N N . LYS A 1 90 ? -11.786 -3.300 9.888 1.00 98.69 90 LYS A N 1
ATOM 664 C CA . LYS A 1 90 ? -11.630 -2.131 9.009 1.00 98.69 90 LYS A CA 1
ATOM 665 C C . LYS A 1 90 ? -10.251 -1.485 9.107 1.00 98.69 90 LYS A C 1
ATOM 667 O O . LYS A 1 90 ? -9.744 -1.020 8.087 1.00 98.69 90 LYS A O 1
ATOM 672 N N . ALA A 1 91 ? -9.614 -1.510 10.278 1.00 98.69 91 ALA A N 1
ATOM 673 C CA . ALA A 1 91 ? -8.218 -1.099 10.403 1.00 98.69 91 ALA A CA 1
ATOM 674 C C . ALA A 1 91 ? -7.286 -2.008 9.581 1.00 98.69 91 ALA A C 1
ATOM 676 O O . ALA A 1 91 ? -6.490 -1.506 8.784 1.00 98.69 91 ALA A O 1
ATOM 677 N N . ASP A 1 92 ? -7.440 -3.329 9.711 1.00 98.75 92 ASP A N 1
ATOM 678 C CA . ASP A 1 92 ? -6.659 -4.324 8.967 1.00 98.75 92 ASP A CA 1
ATOM 679 C C . ASP A 1 92 ? -6.893 -4.194 7.452 1.00 98.75 92 ASP A C 1
ATOM 681 O O . ASP A 1 92 ? -5.947 -4.241 6.665 1.00 98.75 92 ASP A O 1
ATOM 685 N N . ALA A 1 93 ? -8.141 -3.964 7.025 1.00 98.81 93 ALA A N 1
ATOM 686 C CA . ALA A 1 93 ? -8.484 -3.772 5.617 1.00 98.81 93 ALA A CA 1
ATOM 687 C C . ALA A 1 93 ? -7.813 -2.530 5.007 1.00 98.81 93 ALA A C 1
ATOM 689 O O . ALA A 1 93 ? -7.262 -2.619 3.906 1.00 98.81 93 ALA A O 1
ATOM 690 N N . LEU A 1 94 ? -7.817 -1.392 5.714 1.00 98.88 94 LEU A N 1
ATOM 691 C CA . LEU A 1 94 ? -7.145 -0.172 5.257 1.00 98.88 94 LEU A CA 1
ATOM 692 C C . LEU A 1 94 ? -5.623 -0.349 5.220 1.00 98.88 94 LEU A C 1
ATOM 694 O O . LEU A 1 94 ? -4.996 -0.013 4.214 1.00 98.88 94 LEU A O 1
ATOM 698 N N . ALA A 1 95 ? -5.033 -0.942 6.260 1.00 98.75 95 ALA A N 1
ATOM 699 C CA . ALA A 1 95 ? -3.602 -1.234 6.289 1.00 98.75 95 ALA A CA 1
ATOM 700 C C . ALA A 1 95 ? -3.189 -2.156 5.126 1.00 98.75 95 ALA A C 1
ATOM 702 O O . ALA A 1 95 ? -2.196 -1.899 4.442 1.00 98.75 95 ALA A O 1
ATOM 703 N N . ALA A 1 96 ? -3.984 -3.191 4.846 1.00 98.81 96 ALA A N 1
ATOM 704 C CA . ALA A 1 96 ? -3.737 -4.108 3.741 1.00 98.81 96 ALA A CA 1
ATOM 705 C C . ALA A 1 96 ? -3.888 -3.434 2.368 1.00 98.81 96 ALA A C 1
ATOM 707 O O . ALA A 1 96 ? -3.094 -3.715 1.471 1.00 98.81 96 ALA A O 1
ATOM 708 N N . ALA A 1 97 ? -4.870 -2.545 2.188 1.00 98.88 97 ALA A N 1
ATOM 709 C CA . ALA A 1 97 ? -5.037 -1.791 0.945 1.00 98.88 97 ALA A CA 1
ATOM 710 C C . ALA A 1 97 ? -3.827 -0.885 0.666 1.00 98.88 97 ALA A C 1
ATOM 712 O O . ALA A 1 97 ? -3.295 -0.899 -0.444 1.00 98.88 97 ALA A O 1
ATOM 713 N N . ILE A 1 98 ? -3.336 -0.171 1.687 1.00 98.69 98 ILE A N 1
ATOM 714 C CA . ILE A 1 98 ? -2.116 0.647 1.589 1.00 98.69 98 ILE A CA 1
ATOM 715 C C . ILE A 1 98 ? -0.911 -0.237 1.242 1.00 98.69 98 ILE A C 1
ATOM 717 O O . ILE A 1 98 ? -0.172 0.062 0.306 1.00 98.69 98 ILE A O 1
ATOM 721 N N . GLY A 1 99 ? -0.736 -1.362 1.943 1.00 98.50 99 GLY A N 1
ATOM 722 C CA . GLY A 1 99 ? 0.363 -2.295 1.684 1.00 98.50 99 GLY A CA 1
ATOM 723 C C . GLY A 1 99 ? 0.353 -2.860 0.259 1.00 98.50 99 GLY A C 1
ATOM 724 O O . GLY A 1 99 ? 1.394 -2.901 -0.396 1.00 98.50 99 GLY A O 1
ATOM 725 N N . ARG A 1 100 ? -0.822 -3.241 -0.263 1.00 98.69 100 ARG A N 1
ATOM 726 C CA . ARG A 1 100 ? -0.973 -3.719 -1.649 1.00 98.69 100 ARG A CA 1
ATOM 727 C C . ARG A 1 100 ? -0.665 -2.637 -2.678 1.00 98.69 100 ARG A C 1
ATOM 729 O O . ARG A 1 100 ? -0.023 -2.935 -3.685 1.00 98.69 100 ARG A O 1
ATOM 736 N N . ALA A 1 101 ? -1.102 -1.405 -2.431 1.00 98.69 101 ALA A N 1
ATOM 737 C CA . ALA A 1 101 ? -0.816 -0.267 -3.295 1.00 98.69 101 ALA A CA 1
ATOM 738 C C . ALA A 1 101 ? 0.694 -0.014 -3.414 1.00 98.69 101 ALA A C 1
ATOM 740 O O . ALA A 1 101 ? 1.220 0.075 -4.525 1.00 98.69 101 ALA A O 1
ATOM 741 N N . VAL A 1 102 ? 1.395 0.015 -2.275 1.00 98.38 102 VAL A N 1
ATOM 742 C CA . VAL A 1 102 ? 2.854 0.192 -2.223 1.00 98.38 102 VAL A CA 1
ATOM 743 C C . VAL A 1 102 ? 3.563 -0.952 -2.944 1.00 98.38 102 VAL A C 1
ATOM 745 O O . VAL A 1 102 ? 4.356 -0.702 -3.847 1.00 98.38 102 VAL A O 1
ATOM 748 N N . ALA A 1 103 ? 3.228 -2.204 -2.622 1.00 98.56 103 ALA A N 1
ATOM 749 C CA . ALA A 1 103 ? 3.844 -3.370 -3.256 1.00 98.56 103 ALA A CA 1
ATOM 750 C C . ALA A 1 103 ? 3.620 -3.401 -4.778 1.00 98.56 103 ALA A C 1
ATOM 752 O O . ALA A 1 103 ? 4.525 -3.746 -5.538 1.00 98.56 103 ALA A O 1
ATOM 753 N N . SER A 1 104 ? 2.428 -3.006 -5.234 1.00 98.38 104 SER A N 1
ATOM 754 C CA . SER A 1 104 ? 2.117 -2.920 -6.662 1.00 98.38 104 SER A CA 1
ATOM 755 C C . SER A 1 104 ? 2.950 -1.851 -7.361 1.00 98.38 104 SER A C 1
ATOM 757 O O . SER A 1 104 ? 3.393 -2.066 -8.486 1.00 98.38 104 SER A O 1
ATOM 759 N N . GLU A 1 105 ? 3.175 -0.705 -6.717 1.00 98.50 105 GLU A N 1
ATOM 760 C CA . GLU A 1 105 ? 4.037 0.338 -7.271 1.00 98.50 105 GLU A CA 1
ATOM 761 C C . GLU A 1 105 ? 5.499 -0.104 -7.331 1.00 98.50 105 GLU A C 1
ATOM 763 O O . GLU A 1 105 ? 6.126 0.037 -8.380 1.00 98.50 105 GLU A O 1
ATOM 768 N N . THR A 1 106 ? 6.013 -0.733 -6.273 1.00 98.50 106 THR A N 1
ATOM 769 C CA . THR A 1 106 ? 7.358 -1.324 -6.276 1.00 98.50 106 THR A CA 1
ATOM 770 C C . THR A 1 106 ? 7.523 -2.323 -7.421 1.00 98.50 106 THR A C 1
ATOM 772 O O . THR A 1 106 ? 8.465 -2.214 -8.200 1.00 98.50 106 THR A O 1
ATOM 775 N N . ALA A 1 107 ? 6.562 -3.233 -7.610 1.00 98.69 107 ALA A N 1
ATOM 776 C CA . ALA A 1 107 ? 6.614 -4.215 -8.692 1.00 98.69 107 ALA A CA 1
ATOM 777 C C . ALA A 1 107 ? 6.628 -3.570 -10.090 1.00 98.69 107 ALA A C 1
ATOM 779 O O . ALA A 1 107 ? 7.308 -4.062 -10.993 1.00 98.69 107 ALA A O 1
ATOM 780 N N . ARG A 1 108 ? 5.902 -2.459 -10.285 1.00 98.69 108 ARG A N 1
ATOM 781 C CA . ARG A 1 108 ? 5.927 -1.699 -11.547 1.00 98.69 108 ARG A CA 1
ATOM 782 C C . ARG A 1 108 ? 7.299 -1.078 -11.803 1.00 98.69 108 ARG A C 1
ATOM 784 O O . ARG A 1 108 ? 7.813 -1.190 -12.917 1.00 98.69 108 ARG A O 1
ATOM 791 N N . GLN A 1 109 ? 7.898 -0.471 -10.780 1.00 98.75 109 GLN A N 1
ATOM 792 C CA . GLN A 1 109 ? 9.231 0.130 -10.872 1.00 98.75 109 GLN A CA 1
ATOM 793 C C . GLN A 1 109 ? 10.312 -0.925 -11.139 1.00 98.75 109 GLN A C 1
ATOM 795 O O . GLN A 1 109 ? 11.150 -0.731 -12.025 1.00 98.75 109 GLN A O 1
ATOM 800 N N . ASP A 1 110 ? 10.252 -2.067 -10.452 1.00 98.69 110 ASP A N 1
ATOM 801 C CA . ASP A 1 110 ? 11.177 -3.186 -10.650 1.00 98.69 110 ASP A CA 1
ATOM 802 C C . ASP A 1 110 ? 11.061 -3.771 -12.057 1.00 98.69 110 ASP A C 1
ATOM 804 O O . ASP A 1 110 ? 12.072 -4.009 -12.718 1.00 98.69 110 ASP A O 1
ATOM 808 N N . ALA A 1 111 ? 9.837 -3.978 -12.553 1.00 98.69 111 ALA A N 1
ATOM 809 C CA . ALA A 1 111 ? 9.612 -4.506 -13.895 1.00 98.69 111 ALA A CA 1
ATOM 810 C C . ALA A 1 111 ? 10.220 -3.594 -14.971 1.00 98.69 111 ALA A C 1
ATOM 812 O O . ALA A 1 111 ? 10.971 -4.069 -15.822 1.00 98.69 111 ALA A O 1
ATOM 813 N N . ALA A 1 112 ? 9.950 -2.287 -14.907 1.00 98.81 112 ALA A N 1
ATOM 814 C CA . ALA A 1 112 ? 10.502 -1.324 -15.857 1.00 98.81 112 ALA A CA 1
ATOM 815 C C . ALA A 1 112 ? 12.034 -1.229 -15.763 1.00 98.81 112 ALA A C 1
ATOM 817 O O . ALA A 1 112 ? 12.723 -1.261 -16.784 1.00 98.81 112 ALA A O 1
ATOM 818 N N . THR A 1 113 ? 12.575 -1.167 -14.543 1.00 98.81 113 THR A N 1
ATOM 819 C CA . THR A 1 113 ? 14.024 -1.092 -14.298 1.00 98.81 113 THR A CA 1
ATOM 820 C C . THR A 1 113 ? 14.743 -2.332 -14.825 1.00 98.81 113 THR A C 1
ATOM 822 O O . THR A 1 113 ? 15.762 -2.219 -15.508 1.00 98.81 113 THR A O 1
ATOM 825 N N . ASN A 1 114 ? 14.198 -3.523 -14.568 1.00 98.69 114 ASN A N 1
ATOM 826 C CA . ASN A 1 114 ? 14.772 -4.779 -15.042 1.00 98.69 114 ASN A CA 1
ATOM 827 C C . ASN A 1 114 ? 14.753 -4.880 -16.569 1.00 98.69 114 ASN A C 1
ATOM 829 O O . ASN A 1 114 ? 15.757 -5.289 -17.151 1.00 98.69 114 ASN A O 1
ATOM 833 N N . SER A 1 115 ? 13.665 -4.466 -17.223 1.00 98.69 115 SER A N 1
ATOM 834 C CA . SER A 1 115 ? 13.590 -4.476 -18.687 1.00 98.69 115 SER A CA 1
ATOM 835 C C . SER A 1 115 ? 14.538 -3.460 -19.330 1.00 98.69 115 SER A C 1
ATOM 837 O O . SER A 1 115 ? 15.149 -3.757 -20.354 1.00 98.69 115 SER A O 1
ATOM 839 N N . LEU A 1 116 ? 14.723 -2.280 -18.723 1.00 98.69 116 LEU A N 1
ATOM 840 C CA . LEU A 1 116 ? 15.722 -1.302 -19.175 1.00 98.69 116 LEU A CA 1
ATOM 841 C C . LEU A 1 116 ? 17.149 -1.831 -19.022 1.00 98.69 116 LEU A C 1
ATOM 843 O O . LEU A 1 116 ? 17.975 -1.645 -19.919 1.00 98.69 116 LEU A O 1
ATOM 847 N N . ARG A 1 117 ? 17.434 -2.515 -17.910 1.00 98.50 117 ARG A N 1
ATOM 848 C CA . ARG A 1 117 ? 18.727 -3.168 -17.687 1.00 98.50 117 ARG A CA 1
ATOM 849 C C . ARG A 1 117 ? 18.987 -4.254 -18.729 1.00 98.50 117 ARG A C 1
ATOM 851 O O . ARG A 1 117 ? 20.013 -4.196 -19.392 1.00 98.50 117 ARG A O 1
ATOM 858 N N . ASP A 1 118 ? 18.041 -5.169 -18.937 1.00 98.44 118 ASP A N 1
ATOM 859 C CA . ASP A 1 118 ? 18.146 -6.228 -19.955 1.00 98.44 118 ASP A CA 1
ATOM 860 C C . ASP A 1 118 ? 18.353 -5.650 -21.365 1.00 98.44 118 ASP A C 1
ATOM 862 O O . ASP A 1 118 ? 19.217 -6.104 -22.114 1.00 98.44 118 ASP A O 1
ATOM 866 N N . ALA A 1 119 ? 17.622 -4.589 -21.717 1.00 98.44 119 ALA A N 1
ATOM 867 C CA . ALA A 1 119 ? 17.802 -3.887 -22.984 1.00 98.44 119 ALA A CA 1
ATOM 868 C C . ALA A 1 119 ? 19.220 -3.312 -23.138 1.00 98.44 119 ALA A C 1
ATOM 870 O O . ALA A 1 119 ? 19.834 -3.441 -24.201 1.00 98.44 119 ALA A O 1
ATOM 871 N N . ARG A 1 120 ? 19.759 -2.700 -22.078 1.00 97.88 120 ARG A N 1
ATOM 872 C CA . ARG A 1 120 ? 21.117 -2.143 -22.068 1.00 97.88 120 ARG A CA 1
ATOM 873 C C . ARG A 1 120 ? 22.181 -3.238 -22.150 1.00 97.88 120 ARG A C 1
ATOM 875 O O . ARG A 1 120 ? 23.128 -3.091 -22.921 1.00 97.88 120 ARG A O 1
ATOM 882 N N . ASP A 1 121 ? 21.995 -4.341 -21.435 1.00 97.94 121 ASP A N 1
ATOM 883 C CA . ASP A 1 121 ? 22.900 -5.494 -21.458 1.00 97.94 121 ASP A CA 1
ATOM 884 C C . ASP A 1 121 ? 22.932 -6.143 -22.846 1.00 97.94 121 ASP A C 1
ATOM 886 O O . ASP A 1 121 ? 24.006 -6.391 -23.392 1.00 97.94 121 ASP A O 1
ATOM 890 N N . LYS A 1 122 ? 21.769 -6.335 -23.480 1.00 97.44 122 LYS A N 1
ATOM 891 C CA . LYS A 1 122 ? 21.678 -6.849 -24.856 1.00 97.44 122 LYS A CA 1
ATOM 892 C C . LYS A 1 122 ? 22.352 -5.930 -25.863 1.00 97.44 122 LYS A C 1
ATOM 894 O O . LYS A 1 122 ? 23.050 -6.415 -26.750 1.00 97.44 122 LYS A O 1
ATOM 899 N N . LEU A 1 123 ? 22.158 -4.619 -25.734 1.00 96.50 123 LEU A N 1
ATOM 900 C CA . LEU A 1 123 ? 22.768 -3.628 -26.620 1.00 96.50 123 LEU A CA 1
ATOM 901 C C . LEU A 1 123 ? 24.300 -3.602 -26.508 1.00 96.50 123 LEU A C 1
ATOM 903 O O . LEU A 1 123 ? 24.982 -3.436 -27.521 1.00 96.50 123 LEU A O 1
ATOM 907 N N . ASN A 1 124 ? 24.821 -3.783 -25.294 1.00 94.88 124 ASN A N 1
ATOM 908 C CA . ASN A 1 124 ? 26.252 -3.754 -24.988 1.00 94.88 124 ASN A CA 1
ATOM 909 C C . ASN A 1 124 ? 26.903 -5.144 -24.984 1.00 94.88 124 ASN A C 1
ATOM 911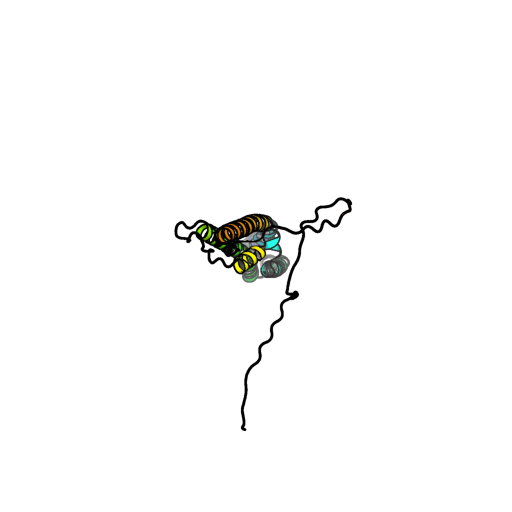 O O . ASN A 1 124 ? 28.084 -5.264 -24.652 1.00 94.88 124 ASN A O 1
ATOM 915 N N . SER A 1 125 ? 26.153 -6.193 -25.327 1.00 96.00 125 SER A N 1
ATOM 916 C CA . SER A 1 125 ? 26.647 -7.561 -25.244 1.00 96.00 125 SER A CA 1
ATOM 917 C C . SER A 1 125 ? 27.858 -7.764 -26.163 1.00 96.00 125 SER A C 1
ATOM 919 O O . SER A 1 125 ? 27.776 -7.460 -27.357 1.00 96.00 125 SER A O 1
ATOM 921 N N . PRO A 1 126 ? 28.968 -8.343 -25.667 1.00 93.75 126 PRO A N 1
ATOM 922 C CA . PRO A 1 126 ? 30.142 -8.624 -26.491 1.00 93.75 126 PRO A CA 1
ATOM 923 C C . PRO A 1 126 ? 29.878 -9.708 -27.545 1.00 93.75 126 PRO A C 1
ATOM 925 O O . PRO A 1 126 ? 30.609 -9.794 -28.528 1.00 93.75 126 PRO A O 1
ATOM 928 N N . SER A 1 127 ? 28.843 -10.534 -27.353 1.00 94.00 127 SER A N 1
ATOM 929 C CA . SER A 1 127 ? 28.428 -11.552 -28.323 1.00 94.00 127 SER A CA 1
ATOM 930 C C . SER A 1 127 ? 27.540 -11.004 -29.440 1.00 94.00 127 SER A C 1
ATOM 932 O O . SER A 1 127 ? 27.279 -11.725 -30.400 1.00 94.00 127 SER A O 1
ATOM 934 N N . LEU A 1 128 ? 27.075 -9.753 -29.338 1.00 94.56 128 LEU A N 1
ATOM 935 C CA . LEU A 1 128 ? 26.215 -9.147 -30.346 1.00 94.56 128 LEU A CA 1
ATOM 936 C C . LEU A 1 128 ? 27.021 -8.878 -31.623 1.00 94.56 128 LEU A C 1
ATOM 938 O O . LEU A 1 128 ? 27.945 -8.056 -31.631 1.00 94.56 128 LEU A O 1
ATOM 942 N N . GLY A 1 129 ? 26.657 -9.550 -32.718 1.00 92.44 129 GLY A N 1
ATOM 943 C CA . GLY A 1 129 ? 27.389 -9.480 -33.978 1.00 92.44 129 GLY A CA 1
ATOM 944 C C . GLY A 1 129 ? 27.522 -8.050 -34.500 1.00 92.44 129 GLY A C 1
ATOM 945 O O . GLY A 1 129 ? 26.639 -7.214 -34.322 1.00 92.44 129 GLY A O 1
ATOM 946 N N . ARG A 1 130 ? 28.631 -7.747 -35.187 1.00 89.94 130 ARG A N 1
ATOM 947 C CA . ARG A 1 130 ? 28.959 -6.390 -35.667 1.00 89.94 130 ARG A CA 1
ATOM 948 C C . ARG A 1 130 ? 27.802 -5.744 -36.447 1.00 89.94 130 ARG A C 1
ATOM 950 O O . ARG A 1 130 ? 27.575 -4.543 -36.297 1.00 89.94 130 ARG A O 1
ATOM 957 N N . ASP A 1 131 ? 27.112 -6.522 -37.280 1.00 91.75 131 ASP A N 1
ATOM 958 C CA . ASP A 1 131 ? 26.016 -6.092 -38.164 1.00 91.75 131 ASP A CA 1
ATOM 959 C C . ASP A 1 131 ? 24.626 -6.560 -37.685 1.00 91.75 131 ASP A C 1
ATOM 961 O O . ASP A 1 131 ? 23.662 -6.563 -38.448 1.00 91.75 131 ASP A O 1
ATOM 965 N N . GLU A 1 132 ? 24.520 -6.951 -36.414 1.00 94.12 132 GLU A N 1
ATOM 966 C CA . GLU A 1 132 ? 23.301 -7.474 -35.793 1.00 94.12 132 GLU A CA 1
ATOM 967 C C . GLU A 1 132 ? 22.631 -6.425 -34.895 1.00 94.12 132 GLU A C 1
ATOM 969 O O . GLU A 1 132 ? 23.311 -5.664 -34.200 1.00 94.12 132 GLU A O 1
ATOM 974 N N . MET A 1 133 ? 21.296 -6.394 -34.883 1.00 95.38 133 MET A N 1
ATOM 975 C CA . MET A 1 133 ? 20.507 -5.597 -33.939 1.00 95.38 133 MET A CA 1
ATOM 976 C C . MET A 1 133 ? 20.075 -6.454 -32.744 1.00 95.38 133 MET A C 1
ATOM 978 O O . MET A 1 133 ? 19.640 -7.586 -32.950 1.00 95.38 133 MET A O 1
ATOM 982 N N . PRO A 1 134 ? 20.147 -5.934 -31.506 1.00 96.81 134 PRO A N 1
ATOM 983 C CA . PRO A 1 134 ? 19.687 -6.678 -30.343 1.00 96.81 134 PRO A CA 1
ATOM 984 C C . PRO A 1 134 ? 18.162 -6.839 -30.384 1.00 96.81 134 PRO A C 1
ATOM 986 O O . PRO A 1 134 ? 17.435 -5.912 -30.746 1.00 96.81 134 PRO A O 1
ATOM 989 N N . ASN A 1 135 ? 17.669 -8.006 -29.972 1.00 95.88 135 ASN A N 1
ATOM 990 C CA . ASN A 1 135 ? 16.235 -8.253 -29.847 1.00 95.88 135 ASN A CA 1
ATOM 991 C C . ASN A 1 135 ? 15.697 -7.663 -28.530 1.00 95.88 135 ASN A C 1
ATOM 993 O O . ASN A 1 135 ? 15.862 -8.254 -27.456 1.00 95.88 135 ASN A O 1
ATOM 997 N N . ILE A 1 136 ? 15.077 -6.486 -28.619 1.00 97.38 136 ILE A N 1
ATOM 998 C CA . ILE A 1 136 ? 14.534 -5.734 -27.484 1.00 97.38 136 ILE A CA 1
ATOM 999 C C . ILE A 1 136 ? 13.075 -5.383 -27.775 1.00 97.38 136 ILE A C 1
ATOM 1001 O O . ILE A 1 136 ? 12.769 -4.759 -28.791 1.00 97.38 136 ILE A O 1
ATOM 1005 N N . ASP A 1 137 ? 12.178 -5.733 -26.855 1.00 97.25 137 ASP A N 1
ATOM 1006 C CA . ASP A 1 137 ? 10.770 -5.351 -26.940 1.00 97.25 137 ASP A CA 1
ATOM 1007 C C . ASP A 1 137 ? 10.561 -3.944 -26.358 1.00 97.25 137 ASP A C 1
ATOM 1009 O O . ASP A 1 137 ? 10.239 -3.750 -25.183 1.00 97.25 137 ASP A O 1
ATOM 1013 N N . MET A 1 138 ? 10.778 -2.936 -27.204 1.00 96.75 138 MET A N 1
ATOM 1014 C CA . MET A 1 138 ? 10.640 -1.529 -26.819 1.00 96.75 138 MET A CA 1
ATOM 1015 C C . MET A 1 138 ? 9.206 -1.174 -26.404 1.00 96.75 138 MET A C 1
ATOM 1017 O O . MET A 1 138 ? 9.017 -0.312 -25.548 1.00 96.75 138 MET A O 1
ATOM 1021 N N . ALA A 1 139 ? 8.200 -1.846 -26.970 1.00 97.81 139 ALA A N 1
ATOM 1022 C CA . ALA A 1 139 ? 6.800 -1.583 -26.654 1.00 97.81 139 ALA A CA 1
ATOM 1023 C C . ALA A 1 139 ? 6.437 -2.074 -25.244 1.00 97.81 139 ALA A C 1
ATOM 1025 O O . ALA A 1 139 ? 5.664 -1.421 -24.538 1.00 97.81 139 ALA A O 1
ATOM 1026 N N . VAL A 1 140 ? 6.997 -3.208 -24.808 1.00 98.06 140 VAL A N 1
ATOM 1027 C CA . VAL A 1 140 ? 6.832 -3.695 -23.430 1.00 98.06 140 VAL A CA 1
ATOM 1028 C C . VAL A 1 140 ? 7.494 -2.753 -22.429 1.00 98.06 140 VAL A C 1
ATOM 1030 O O . VAL A 1 140 ? 6.855 -2.415 -21.433 1.00 98.06 140 VAL A O 1
ATOM 1033 N N . ILE A 1 141 ? 8.716 -2.285 -22.707 1.00 98.56 141 ILE A N 1
ATOM 1034 C CA . ILE A 1 141 ? 9.423 -1.338 -21.828 1.00 98.56 141 ILE A CA 1
ATOM 1035 C C . ILE A 1 141 ? 8.618 -0.041 -21.675 1.00 98.56 141 ILE A C 1
ATOM 1037 O O . ILE A 1 141 ? 8.355 0.394 -20.555 1.00 98.56 141 ILE A O 1
ATOM 1041 N N . GLU A 1 142 ? 8.157 0.544 -22.785 1.00 98.25 142 GLU A N 1
ATOM 1042 C CA . GLU A 1 142 ? 7.351 1.771 -22.773 1.00 98.25 142 GLU A CA 1
ATOM 1043 C C . GLU A 1 142 ? 6.055 1.595 -21.972 1.00 98.25 142 GLU A C 1
ATOM 1045 O O . GLU A 1 142 ? 5.701 2.440 -21.150 1.00 98.25 142 GLU A O 1
ATOM 1050 N N . ARG A 1 143 ? 5.370 0.456 -22.144 1.00 98.50 143 ARG A N 1
ATOM 1051 C CA . ARG A 1 143 ? 4.156 0.130 -21.385 1.00 98.50 143 ARG A CA 1
ATOM 1052 C C . ARG A 1 143 ? 4.426 0.006 -19.886 1.00 98.50 143 ARG A C 1
ATOM 1054 O O . ARG A 1 143 ? 3.629 0.499 -19.094 1.00 98.50 143 ARG A O 1
ATOM 1061 N N . GLN A 1 144 ? 5.513 -0.661 -19.496 1.00 98.69 144 GLN A N 1
ATOM 1062 C CA . GLN A 1 144 ? 5.881 -0.838 -18.089 1.00 98.69 144 GLN A CA 1
ATOM 1063 C C . GLN A 1 144 ? 6.220 0.498 -17.427 1.00 98.69 144 GLN A C 1
ATOM 1065 O O . GLN A 1 144 ? 5.735 0.763 -16.332 1.00 98.69 144 GLN A O 1
ATOM 1070 N N . ILE A 1 145 ? 6.977 1.362 -18.109 1.00 98.75 145 ILE A N 1
ATOM 1071 C CA . ILE A 1 145 ? 7.302 2.702 -17.607 1.00 98.75 145 ILE A CA 1
ATOM 1072 C C . ILE A 1 145 ? 6.031 3.548 -17.463 1.00 98.75 145 ILE A C 1
ATOM 1074 O O . ILE A 1 145 ? 5.818 4.161 -16.422 1.00 98.75 145 ILE A O 1
ATOM 1078 N N . ASN A 1 146 ? 5.141 3.530 -18.457 1.00 97.94 146 ASN A N 1
ATOM 1079 C CA . ASN A 1 146 ? 3.887 4.291 -18.411 1.00 97.94 146 ASN A CA 1
ATOM 1080 C C . ASN A 1 146 ? 2.903 3.795 -17.338 1.00 97.94 146 ASN A C 1
ATOM 1082 O O . ASN A 1 146 ? 1.982 4.524 -16.976 1.00 97.94 146 ASN A O 1
ATOM 1086 N N . ALA A 1 147 ? 3.081 2.577 -16.821 1.00 98.19 147 ALA A N 1
ATOM 1087 C CA . ALA A 1 147 ? 2.279 2.060 -15.717 1.00 98.19 147 ALA A CA 1
ATOM 1088 C C . ALA A 1 147 ? 2.716 2.609 -14.345 1.00 98.19 147 ALA A C 1
ATOM 1090 O O . ALA A 1 147 ? 1.922 2.563 -13.404 1.00 98.19 147 ALA A O 1
ATOM 1091 N N . ILE A 1 148 ? 3.953 3.105 -14.216 1.00 98.75 148 ILE A N 1
ATOM 1092 C CA . ILE A 1 148 ? 4.508 3.643 -12.965 1.00 98.75 148 ILE A CA 1
ATOM 1093 C C . ILE A 1 148 ? 3.723 4.884 -12.551 1.00 98.75 148 ILE A C 1
ATOM 1095 O O . ILE A 1 148 ? 3.512 5.805 -13.351 1.00 98.75 148 ILE A O 1
ATOM 1099 N N . LYS A 1 149 ? 3.283 4.905 -11.291 1.00 98.12 149 LYS A N 1
ATOM 1100 C CA . LYS A 1 149 ? 2.480 6.007 -10.757 1.00 98.12 149 LYS A CA 1
ATOM 1101 C C . LYS A 1 149 ? 3.336 7.086 -10.106 1.00 98.12 149 LYS A C 1
ATOM 1103 O O . LYS A 1 149 ? 2.929 8.247 -10.119 1.00 98.12 149 LYS A O 1
ATOM 1108 N N . ASP A 1 150 ? 4.511 6.728 -9.592 1.00 98.19 150 ASP A N 1
ATOM 1109 C CA . ASP A 1 150 ? 5.502 7.701 -9.145 1.00 98.19 150 ASP A CA 1
ATOM 1110 C C . ASP A 1 150 ? 6.069 8.478 -10.340 1.00 98.19 150 ASP A C 1
ATOM 1112 O O . ASP A 1 150 ? 6.829 7.950 -11.155 1.00 98.19 150 ASP A O 1
ATOM 1116 N N . GLU A 1 151 ? 5.682 9.747 -10.458 1.00 97.38 151 GLU A N 1
ATOM 1117 C CA . GLU A 1 151 ? 6.048 10.570 -11.609 1.00 97.38 151 GLU A CA 1
ATOM 1118 C C . GLU A 1 151 ? 7.555 10.835 -11.694 1.00 97.38 151 GLU A C 1
ATOM 1120 O O . GLU A 1 151 ? 8.140 10.803 -12.776 1.00 97.38 151 GLU A O 1
ATOM 1125 N N . ALA A 1 152 ? 8.222 11.053 -10.560 1.00 97.38 152 ALA A N 1
ATOM 1126 C CA . ALA A 1 152 ? 9.656 11.320 -10.568 1.00 97.38 152 ALA A CA 1
ATOM 1127 C C . ALA A 1 152 ? 10.432 10.091 -11.066 1.00 97.38 152 ALA A C 1
ATOM 1129 O O . ALA A 1 152 ? 11.344 10.214 -11.892 1.00 97.38 152 ALA A O 1
ATOM 1130 N N . VAL A 1 153 ? 10.033 8.897 -10.615 1.00 98.50 153 VAL A N 1
ATOM 1131 C CA . VAL A 1 153 ? 10.616 7.635 -11.090 1.00 98.50 153 VAL A CA 1
ATOM 1132 C C . VAL A 1 153 ? 10.282 7.400 -12.562 1.00 98.50 153 VAL A C 1
ATOM 1134 O O . VAL A 1 153 ? 11.176 7.072 -13.344 1.00 98.50 153 VAL A O 1
ATOM 1137 N N . ARG A 1 154 ? 9.029 7.618 -12.972 1.00 98.69 154 ARG A N 1
ATOM 1138 C CA . ARG A 1 154 ? 8.599 7.461 -14.366 1.00 98.69 154 ARG A CA 1
ATOM 1139 C C . ARG A 1 154 ? 9.399 8.355 -15.313 1.00 98.69 154 ARG A C 1
ATOM 1141 O O . ARG A 1 154 ? 9.925 7.852 -16.303 1.00 98.69 154 ARG A O 1
ATOM 1148 N N . ILE A 1 155 ? 9.553 9.644 -15.001 1.00 98.38 155 ILE A N 1
ATOM 1149 C CA . ILE A 1 155 ? 10.333 10.600 -15.811 1.00 98.38 155 ILE A CA 1
ATOM 1150 C C . ILE A 1 155 ? 11.790 10.152 -15.944 1.00 98.38 155 ILE A C 1
ATOM 1152 O O . ILE A 1 155 ? 12.360 10.177 -17.041 1.00 98.38 155 ILE A O 1
ATOM 1156 N N . ARG A 1 156 ? 12.399 9.708 -14.840 1.00 98.50 156 ARG A N 1
ATOM 1157 C CA . ARG A 1 156 ? 13.773 9.201 -14.856 1.00 98.50 156 ARG A CA 1
ATOM 1158 C C . ARG A 1 156 ? 13.910 8.004 -15.799 1.00 98.50 156 ARG A C 1
ATOM 1160 O O . ARG A 1 156 ? 14.783 8.009 -16.662 1.00 98.50 156 ARG A O 1
ATOM 1167 N N . LEU A 1 157 ? 13.025 7.017 -15.679 1.00 98.75 157 LEU A N 1
ATOM 1168 C CA . LEU A 1 157 ? 13.081 5.812 -16.510 1.00 98.75 157 LEU A CA 1
ATOM 1169 C C . LEU A 1 157 ? 12.716 6.085 -17.978 1.00 98.75 157 LEU A C 1
ATOM 1171 O O . LEU A 1 157 ? 13.283 5.455 -18.868 1.00 98.75 157 LEU A O 1
ATOM 1175 N N . LEU A 1 158 ? 11.841 7.058 -18.262 1.00 98.56 158 LEU A N 1
ATOM 1176 C CA . LEU A 1 158 ? 11.592 7.538 -19.630 1.00 98.56 158 LEU A CA 1
ATOM 1177 C C . LEU A 1 158 ? 12.850 8.142 -20.263 1.00 98.56 158 LEU A C 1
ATOM 1179 O O . LEU A 1 158 ? 13.086 7.956 -21.456 1.00 98.56 158 LEU A O 1
ATOM 1183 N N . THR A 1 159 ? 13.668 8.840 -19.475 1.00 98.50 159 THR A N 1
ATOM 1184 C CA . THR A 1 159 ? 14.950 9.380 -19.948 1.00 98.50 159 THR A CA 1
ATOM 1185 C C . THR A 1 159 ? 15.900 8.243 -20.324 1.00 98.50 159 THR A C 1
ATOM 1187 O O . THR A 1 159 ? 16.353 8.180 -21.466 1.00 98.50 159 THR A O 1
ATOM 1190 N N . ASP A 1 160 ? 16.090 7.270 -19.425 1.00 98.44 160 ASP A N 1
ATOM 1191 C CA . ASP A 1 160 ? 16.910 6.077 -19.688 1.00 98.44 160 ASP A CA 1
ATOM 1192 C C . ASP A 1 160 ? 16.435 5.294 -20.926 1.00 98.44 160 ASP A C 1
ATOM 1194 O O . ASP A 1 160 ? 17.240 4.775 -21.708 1.00 98.44 160 ASP A O 1
ATOM 1198 N N . PHE A 1 161 ? 15.119 5.215 -21.123 1.00 98.69 161 PHE A N 1
ATOM 1199 C CA . PHE A 1 161 ? 14.507 4.574 -22.282 1.00 98.69 161 PHE A CA 1
ATOM 1200 C C . PHE A 1 161 ? 14.799 5.311 -23.595 1.00 98.69 161 PHE A C 1
ATOM 1202 O O . PHE A 1 161 ? 15.097 4.678 -24.613 1.00 98.69 161 PHE A O 1
ATOM 1209 N N . ASN A 1 16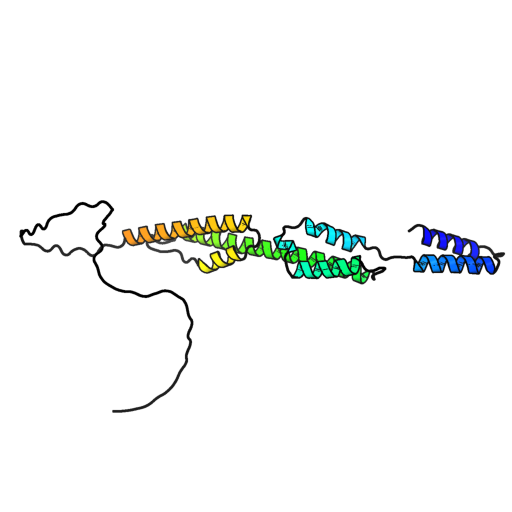2 ? 14.749 6.645 -23.586 1.00 98.44 162 ASN A N 1
ATOM 1210 C CA . ASN A 1 162 ? 15.060 7.466 -24.758 1.00 98.44 162 ASN A CA 1
ATOM 1211 C C . ASN A 1 162 ? 16.545 7.391 -25.140 1.00 98.44 162 ASN A C 1
ATOM 1213 O O . ASN A 1 162 ? 16.873 7.365 -26.332 1.00 98.44 162 ASN A O 1
ATOM 1217 N N . ASP A 1 163 ? 17.439 7.257 -24.162 1.00 98.31 163 ASP A N 1
ATOM 1218 C CA . ASP A 1 163 ? 18.862 7.018 -24.419 1.00 98.31 163 ASP A CA 1
ATOM 1219 C C . ASP A 1 163 ? 19.087 5.666 -25.114 1.00 98.31 163 ASP A C 1
ATOM 1221 O O . ASP A 1 163 ? 19.868 5.563 -26.067 1.00 98.31 163 ASP A O 1
ATOM 1225 N N . ILE A 1 164 ? 18.347 4.626 -24.712 1.00 98.25 164 ILE A N 1
ATOM 1226 C CA . ILE A 1 164 ? 18.374 3.320 -25.388 1.00 98.25 164 ILE A CA 1
ATOM 1227 C C . ILE A 1 164 ? 17.841 3.438 -26.823 1.00 98.25 164 ILE A C 1
ATOM 1229 O O . ILE A 1 164 ? 18.497 2.944 -27.744 1.00 98.25 164 ILE A O 1
ATOM 1233 N N . LYS A 1 165 ? 16.713 4.133 -27.051 1.00 98.19 165 LYS A N 1
ATOM 1234 C CA . LYS A 1 165 ? 16.187 4.403 -28.410 1.00 98.19 165 LYS A CA 1
ATOM 1235 C C . LYS A 1 165 ? 17.248 5.072 -29.292 1.00 98.19 165 LYS A C 1
ATOM 1237 O O . LYS A 1 165 ? 17.492 4.637 -30.418 1.00 98.19 165 LYS A O 1
ATOM 1242 N N . THR A 1 166 ? 17.922 6.091 -28.766 1.00 98.19 166 THR A N 1
ATOM 1243 C CA . THR A 1 166 ? 18.981 6.825 -29.478 1.00 98.19 166 THR A CA 1
ATOM 1244 C C . THR A 1 166 ? 20.176 5.930 -29.804 1.00 98.19 166 THR A C 1
ATOM 1246 O O . THR A 1 166 ? 20.697 5.947 -30.924 1.00 98.19 166 THR A O 1
ATOM 1249 N N . SER A 1 167 ? 20.581 5.090 -28.854 1.00 97.50 167 SER A N 1
ATOM 1250 C CA . SER A 1 167 ? 21.693 4.155 -29.031 1.00 97.50 167 SER A CA 1
ATOM 1251 C C . SER A 1 167 ? 21.380 3.073 -30.075 1.00 97.50 167 SER A C 1
ATOM 1253 O O . SER A 1 167 ? 22.227 2.756 -30.913 1.00 97.50 167 SER A O 1
ATOM 1255 N N . LEU A 1 168 ? 20.142 2.564 -30.099 1.00 97.44 168 LEU A N 1
ATOM 1256 C CA . LEU A 1 168 ? 19.665 1.628 -31.124 1.00 97.44 168 LEU A CA 1
ATOM 1257 C C . LEU A 1 168 ? 19.660 2.258 -32.518 1.00 97.44 168 LEU A C 1
ATOM 1259 O O . LEU A 1 168 ? 20.154 1.645 -33.464 1.00 97.44 168 LEU A O 1
ATOM 1263 N N . ASN A 1 169 ? 19.174 3.494 -32.646 1.00 96.94 169 ASN A N 1
ATOM 1264 C CA . ASN A 1 169 ? 19.190 4.223 -33.917 1.00 96.94 169 ASN A CA 1
ATOM 1265 C C . ASN A 1 169 ? 20.620 4.455 -34.419 1.00 96.94 169 ASN A C 1
ATOM 1267 O O . ASN A 1 169 ? 20.915 4.248 -35.597 1.00 96.94 169 ASN A O 1
ATOM 1271 N N . THR A 1 170 ? 21.527 4.823 -33.512 1.00 97.12 170 THR A N 1
ATOM 1272 C CA . THR A 1 170 ? 22.951 5.007 -33.820 1.00 97.12 170 THR A CA 1
ATOM 1273 C C . THR A 1 170 ? 23.568 3.710 -34.334 1.00 97.12 170 THR A C 1
ATOM 1275 O O . THR A 1 170 ? 24.216 3.697 -35.384 1.00 97.12 170 THR A O 1
ATOM 1278 N N . ARG A 1 171 ? 23.319 2.592 -33.646 1.00 95.38 171 ARG A N 1
ATOM 1279 C CA . ARG A 1 171 ? 23.778 1.272 -34.084 1.00 95.38 171 ARG A CA 1
ATOM 1280 C C . ARG A 1 171 ? 23.216 0.917 -35.460 1.00 95.38 171 ARG A C 1
ATOM 1282 O O . ARG A 1 171 ? 23.975 0.523 -36.343 1.00 95.38 171 ARG A O 1
ATOM 1289 N N . GLN A 1 172 ? 21.918 1.108 -35.674 1.00 95.69 172 GLN A N 1
ATOM 1290 C CA . GLN A 1 172 ? 21.270 0.817 -36.951 1.00 95.69 172 GLN A CA 1
ATOM 1291 C C . GLN A 1 172 ? 21.880 1.627 -38.106 1.00 95.69 172 GLN A C 1
ATOM 1293 O O . GLN A 1 172 ? 22.115 1.079 -39.189 1.00 95.69 172 GLN A O 1
ATOM 1298 N N . ALA A 1 173 ? 22.193 2.905 -37.877 1.00 95.31 173 ALA A N 1
ATOM 1299 C CA . ALA A 1 173 ? 22.881 3.750 -38.850 1.00 95.31 173 ALA A CA 1
ATOM 1300 C C . ALA A 1 173 ? 24.292 3.226 -39.167 1.00 95.31 173 ALA A C 1
ATOM 1302 O O . ALA A 1 173 ? 24.667 3.133 -40.336 1.00 95.31 173 ALA A O 1
ATOM 1303 N N . GLN A 1 174 ? 25.051 2.803 -38.151 1.00 93.44 174 GLN A N 1
ATOM 1304 C CA . GLN A 1 174 ? 26.379 2.210 -38.342 1.00 93.44 174 GLN A CA 1
ATOM 1305 C C . GLN A 1 174 ? 26.332 0.896 -39.130 1.00 93.44 174 GLN A C 1
ATOM 1307 O O . GLN A 1 174 ? 27.235 0.640 -39.926 1.00 93.44 174 GLN A O 1
ATOM 1312 N N . ILE A 1 175 ? 25.318 0.053 -38.909 1.00 93.25 175 ILE A N 1
ATOM 1313 C CA . ILE A 1 175 ? 25.112 -1.185 -39.679 1.00 93.25 175 ILE A CA 1
ATOM 1314 C C . ILE A 1 175 ? 24.822 -0.836 -41.143 1.00 93.25 175 ILE A C 1
ATOM 1316 O O . ILE A 1 175 ? 25.437 -1.388 -42.053 1.00 93.25 175 ILE A O 1
ATOM 1320 N N . ASN A 1 176 ? 23.930 0.126 -41.388 1.00 92.12 176 ASN A N 1
ATOM 1321 C CA . ASN A 1 176 ? 23.578 0.548 -42.744 1.00 92.12 176 ASN A CA 1
ATOM 1322 C C . ASN A 1 176 ? 24.761 1.177 -43.492 1.00 92.12 176 ASN A C 1
ATOM 1324 O O . ASN A 1 176 ? 24.938 0.890 -44.671 1.00 92.12 176 ASN A O 1
ATOM 1328 N N . ALA A 1 177 ? 25.608 1.958 -42.814 1.00 92.25 177 ALA A N 1
ATOM 1329 C CA . ALA A 1 177 ? 26.819 2.539 -43.400 1.00 92.25 177 ALA A CA 1
ATOM 1330 C C . ALA A 1 177 ? 27.862 1.486 -43.821 1.00 92.25 177 ALA A C 1
ATOM 1332 O O . ALA A 1 177 ? 28.693 1.748 -44.687 1.00 92.25 177 ALA A O 1
ATOM 1333 N N . ARG A 1 178 ? 27.829 0.295 -43.210 1.00 88.38 178 ARG A N 1
ATOM 1334 C CA . ARG A 1 178 ? 28.735 -0.819 -43.523 1.00 88.38 178 ARG A CA 1
ATOM 1335 C C . ARG A 1 178 ? 28.216 -1.733 -44.628 1.00 88.38 178 ARG A C 1
ATOM 1337 O O . ARG A 1 178 ? 29.008 -2.481 -45.200 1.00 88.38 178 ARG A O 1
ATOM 1344 N N . LYS A 1 179 ? 26.922 -1.669 -44.958 1.00 78.75 179 LYS A N 1
ATOM 1345 C CA . LYS A 1 179 ? 26.374 -2.399 -46.105 1.00 78.75 179 LYS A CA 1
ATOM 1346 C C . LYS A 1 179 ? 27.007 -1.839 -47.387 1.00 78.75 179 LYS A C 1
ATOM 1348 O O . LYS A 1 179 ? 26.977 -0.625 -47.587 1.00 78.75 179 LYS A O 1
ATOM 1353 N N . PRO A 1 180 ? 27.597 -2.684 -48.252 1.00 66.19 180 PRO A N 1
ATOM 1354 C CA . PRO A 1 180 ? 28.232 -2.209 -49.471 1.00 66.19 180 PRO A CA 1
ATOM 1355 C C . PRO A 1 180 ? 27.197 -1.497 -50.344 1.00 66.19 180 PRO A C 1
ATOM 1357 O O . PRO A 1 180 ? 26.180 -2.083 -50.716 1.00 66.19 180 PRO A O 1
ATOM 1360 N N . GLN A 1 181 ? 27.463 -0.231 -50.676 1.00 56.25 181 GLN A N 1
ATOM 1361 C CA . GLN A 1 181 ? 26.705 0.464 -51.710 1.00 56.25 181 GLN A CA 1
ATOM 1362 C C . GLN A 1 181 ? 26.865 -0.306 -53.031 1.00 56.25 181 GLN A C 1
ATOM 1364 O O . GLN A 1 181 ? 27.967 -0.800 -53.308 1.00 56.25 181 GLN A O 1
ATOM 1369 N N . PRO A 1 182 ? 25.801 -0.448 -53.846 1.00 52.72 182 PRO A N 1
ATOM 1370 C CA . PRO A 1 182 ? 25.920 -1.086 -55.147 1.00 52.72 182 PRO A CA 1
ATOM 1371 C C . PRO A 1 182 ? 27.033 -0.384 -55.919 1.00 52.72 182 PRO A C 1
ATOM 1373 O O . PRO A 1 182 ? 27.021 0.838 -56.078 1.00 52.72 182 PRO A O 1
ATOM 1376 N N . LYS A 1 183 ? 28.033 -1.163 -56.346 1.00 46.53 183 LYS A N 1
ATOM 1377 C CA . LYS A 1 183 ? 29.118 -0.665 -57.188 1.00 46.53 183 LYS A CA 1
ATOM 1378 C C . LYS A 1 183 ? 28.455 -0.004 -58.392 1.00 46.53 183 LYS A C 1
ATOM 1380 O O . LYS A 1 183 ? 27.822 -0.708 -59.177 1.00 46.53 183 LYS A O 1
ATOM 1385 N N . GLN A 1 184 ? 28.585 1.317 -58.539 1.00 46.41 184 GLN A N 1
ATOM 1386 C CA . GLN A 1 184 ? 28.343 1.942 -59.834 1.00 46.41 184 GLN A CA 1
ATOM 1387 C C . GLN A 1 184 ? 29.213 1.171 -60.821 1.00 46.41 184 GLN A C 1
ATOM 1389 O O . GLN A 1 184 ? 30.438 1.109 -60.661 1.00 46.41 184 GLN A O 1
ATOM 1394 N N . ALA A 1 185 ? 28.565 0.489 -61.765 1.00 41.62 185 ALA A N 1
ATOM 1395 C CA . ALA A 1 185 ? 29.261 -0.121 -62.875 1.00 41.62 185 ALA A CA 1
ATOM 1396 C C . ALA A 1 185 ? 30.145 0.977 -63.469 1.00 41.62 185 ALA A C 1
ATOM 1398 O O . ALA A 1 185 ? 29.655 2.054 -63.806 1.00 41.62 185 ALA A O 1
ATOM 1399 N N . LYS A 1 186 ? 31.461 0.741 -63.494 1.00 40.69 186 LYS A N 1
ATOM 1400 C CA . LYS A 1 186 ? 32.397 1.601 -64.211 1.00 40.69 186 LYS A CA 1
ATOM 1401 C C . LYS A 1 186 ? 31.987 1.543 -65.676 1.00 40.69 186 LYS A C 1
ATOM 1403 O O . LYS A 1 186 ? 32.404 0.629 -66.381 1.00 40.69 186 LYS A O 1
ATOM 1408 N N . ASP A 1 187 ? 31.154 2.483 -66.102 1.00 41.06 187 ASP A N 1
ATOM 1409 C CA . ASP A 1 187 ? 30.892 2.696 -67.512 1.00 41.06 187 ASP A CA 1
ATOM 1410 C C . ASP A 1 187 ? 32.142 3.356 -68.090 1.00 41.06 187 ASP A C 1
ATOM 1412 O O . ASP A 1 187 ? 32.418 4.550 -67.935 1.00 41.06 187 ASP A O 1
ATOM 1416 N N . THR A 1 188 ? 33.008 2.514 -68.638 1.00 43.75 188 THR A N 1
ATOM 1417 C CA . THR A 1 188 ? 34.108 2.971 -69.460 1.00 43.75 188 THR A CA 1
ATOM 1418 C C . THR A 1 188 ? 33.518 3.583 -70.724 1.00 43.75 188 THR A C 1
ATOM 1420 O O . THR A 1 188 ? 32.972 2.858 -71.548 1.00 43.75 188 THR A O 1
ATOM 1423 N N . ASN A 1 189 ? 33.805 4.875 -70.913 1.00 41.22 189 ASN A N 1
ATOM 1424 C CA . ASN A 1 189 ? 33.934 5.562 -72.202 1.00 41.22 189 ASN A CA 1
ATOM 1425 C C . ASN A 1 189 ? 32.707 6.357 -72.709 1.00 41.22 189 ASN A C 1
ATOM 1427 O O . ASN A 1 189 ? 31.891 5.835 -73.461 1.00 41.22 189 ASN A O 1
ATOM 1431 N N . ARG A 1 190 ? 32.681 7.677 -72.435 1.00 34.28 190 ARG A N 1
ATOM 1432 C CA . ARG A 1 190 ? 32.626 8.760 -73.454 1.00 34.28 190 ARG A CA 1
ATOM 1433 C C . ARG A 1 190 ? 32.668 10.169 -72.825 1.00 34.28 190 ARG A C 1
ATOM 1435 O O . ARG A 1 190 ? 32.046 10.434 -71.804 1.00 34.28 190 ARG A O 1
ATOM 1442 N N . LYS A 1 191 ? 33.448 11.062 -73.453 1.00 33.00 191 LYS A N 1
ATOM 1443 C CA . LYS A 1 191 ? 33.639 12.498 -73.137 1.00 33.00 191 LYS A CA 1
ATOM 1444 C C . LYS A 1 191 ? 32.405 13.358 -73.532 1.00 33.00 191 LYS A C 1
ATOM 1446 O O . LYS A 1 191 ? 31.545 12.859 -74.251 1.00 33.00 191 LYS A O 1
ATOM 1451 N N . PRO A 1 192 ? 32.314 14.628 -73.073 1.00 44.22 192 PRO A N 1
ATOM 1452 C CA . PRO A 1 192 ? 31.076 15.256 -72.609 1.00 44.22 192 PRO A CA 1
ATOM 1453 C C . PRO A 1 192 ? 30.359 16.092 -73.675 1.00 44.22 192 PRO A C 1
ATOM 1455 O O . PRO A 1 192 ? 30.974 16.571 -74.626 1.00 44.22 192 PRO A O 1
ATOM 1458 N N . SER A 1 193 ? 29.072 16.365 -73.463 1.00 35.56 193 SER A N 1
ATOM 1459 C CA . SER A 1 193 ? 28.414 17.533 -74.057 1.00 35.56 193 SER A CA 1
ATOM 1460 C C . SER A 1 193 ? 27.617 18.293 -73.006 1.00 35.56 193 SER A C 1
ATOM 1462 O O . SER A 1 193 ? 26.886 17.718 -72.204 1.00 35.56 193 SER A O 1
ATOM 1464 N N . ALA A 1 194 ? 27.876 19.596 -72.987 1.00 40.50 194 ALA A N 1
ATOM 1465 C CA . ALA A 1 194 ? 27.347 20.575 -72.063 1.00 40.50 194 ALA A CA 1
ATOM 1466 C C . ALA A 1 194 ? 25.851 20.820 -72.283 1.00 40.50 194 ALA A C 1
ATOM 1468 O O . ALA A 1 194 ? 25.369 20.819 -73.412 1.00 40.50 194 ALA A O 1
ATOM 1469 N N . SER A 1 195 ? 25.145 21.154 -71.207 1.00 35.00 195 SER A N 1
ATOM 1470 C CA . SER A 1 195 ? 24.016 22.082 -71.256 1.00 35.00 195 SER A CA 1
ATOM 1471 C C . SER A 1 195 ? 23.899 22.762 -69.899 1.00 35.00 195 SER A C 1
ATOM 1473 O O . SER A 1 195 ? 23.339 22.236 -68.944 1.00 35.00 195 SER A O 1
ATOM 1475 N N . SER A 1 196 ? 24.520 23.933 -69.821 1.00 40.00 196 SER A N 1
ATOM 1476 C CA . SER A 1 196 ? 24.323 24.921 -68.772 1.00 40.00 196 SER A CA 1
ATOM 1477 C C . SER A 1 196 ? 22.952 25.573 -68.940 1.00 40.00 196 SER A C 1
ATOM 1479 O O . SER A 1 196 ? 22.718 26.241 -69.949 1.00 40.00 196 SER A O 1
ATOM 1481 N N . LEU A 1 197 ? 22.087 25.451 -67.937 1.00 33.59 197 LEU A N 1
ATOM 1482 C CA . LEU A 1 197 ? 20.953 26.349 -67.731 1.00 33.59 197 LEU A CA 1
ATOM 1483 C C . LEU A 1 197 ? 21.081 26.987 -66.347 1.00 33.59 197 LEU A C 1
ATOM 1485 O O . LEU A 1 197 ? 21.486 26.357 -65.374 1.00 33.59 197 LEU A O 1
ATOM 1489 N N . ARG A 1 198 ? 20.867 28.299 -66.355 1.00 33.19 198 ARG A N 1
ATOM 1490 C CA . ARG A 1 198 ? 21.251 29.296 -65.356 1.00 33.19 198 ARG A CA 1
ATOM 1491 C C . ARG A 1 198 ? 20.148 29.530 -64.321 1.00 33.19 198 ARG A C 1
ATOM 1493 O O . ARG A 1 198 ? 18.989 29.383 -64.681 1.00 33.19 198 ARG A O 1
ATOM 1500 N N . LEU A 1 199 ? 20.574 30.110 -63.185 1.00 31.75 199 LEU A N 1
ATOM 1501 C CA . LEU A 1 199 ? 19.852 31.024 -62.269 1.00 31.75 199 LEU A CA 1
ATOM 1502 C C . LEU A 1 199 ? 18.605 30.437 -61.566 1.00 31.75 199 LEU A C 1
ATOM 1504 O O . LEU A 1 199 ? 17.831 29.717 -62.165 1.00 31.75 199 LEU A O 1
ATOM 1508 N N . SER A 1 200 ? 18.332 30.701 -60.290 1.00 35.16 200 SER A N 1
ATOM 1509 C CA . SER A 1 200 ? 18.527 31.949 -59.551 1.00 35.16 200 SER A CA 1
ATOM 1510 C C . SER A 1 200 ? 18.656 31.723 -58.044 1.00 35.16 200 SER A C 1
ATOM 1512 O O . SER A 1 200 ? 18.007 30.860 -57.462 1.00 35.16 200 SER A O 1
ATOM 1514 N N . ASP A 1 201 ? 19.479 32.579 -57.453 1.00 39.84 201 ASP A N 1
ATOM 1515 C CA . ASP A 1 201 ? 19.557 32.925 -56.041 1.00 39.84 201 ASP A CA 1
ATOM 1516 C C . ASP A 1 201 ? 18.174 33.262 -55.458 1.00 39.84 201 ASP A C 1
ATOM 1518 O O . ASP A 1 201 ? 17.507 34.204 -55.891 1.00 39.84 201 ASP A O 1
ATOM 1522 N N . THR A 1 202 ? 17.730 32.474 -54.485 1.00 41.81 202 THR A N 1
ATOM 1523 C CA . THR A 1 202 ? 16.981 32.969 -53.327 1.00 41.81 202 THR A CA 1
ATOM 1524 C C . THR A 1 202 ? 17.262 31.995 -52.189 1.00 41.81 202 THR A C 1
ATOM 1526 O O . THR A 1 202 ? 17.040 30.792 -52.324 1.00 41.81 202 THR A O 1
ATOM 1529 N N . GLY A 1 203 ? 17.864 32.501 -51.115 1.00 46.22 203 GLY A N 1
ATOM 1530 C CA . GLY A 1 203 ? 18.378 31.695 -50.016 1.00 46.22 203 GLY A CA 1
ATOM 1531 C C . GLY A 1 203 ? 17.317 30.821 -49.355 1.00 46.22 203 GLY A C 1
ATOM 1532 O O . GLY A 1 203 ? 16.328 31.329 -48.851 1.00 46.22 203 GLY A O 1
ATOM 1533 N N . GLU A 1 204 ? 17.556 29.514 -49.363 1.00 38.19 204 GLU A N 1
ATOM 1534 C CA . GLU A 1 204 ? 17.508 28.594 -48.221 1.00 38.19 204 GLU A CA 1
ATOM 1535 C C . GLU A 1 204 ? 17.831 27.179 -48.736 1.00 38.19 204 GLU A C 1
ATOM 1537 O O . GLU A 1 204 ? 17.586 26.849 -49.893 1.00 38.19 204 GLU A O 1
ATOM 1542 N N . ASN A 1 205 ? 18.487 26.372 -47.901 1.00 36.28 205 ASN A N 1
ATOM 1543 C CA . ASN A 1 205 ? 19.073 25.062 -48.220 1.00 36.28 205 ASN A CA 1
ATOM 1544 C C . ASN A 1 205 ? 18.208 24.165 -49.138 1.00 36.28 205 ASN A C 1
ATOM 1546 O O . ASN A 1 205 ? 17.298 23.483 -48.670 1.00 36.28 205 ASN A O 1
ATOM 1550 N N . ILE A 1 206 ? 18.564 24.065 -50.425 1.00 28.73 206 ILE A N 1
ATOM 1551 C CA . ILE A 1 206 ? 18.046 23.032 -51.334 1.00 28.73 206 ILE A CA 1
ATOM 1552 C C . ILE A 1 206 ? 19.061 21.888 -51.408 1.00 28.73 206 ILE A C 1
ATOM 1554 O O . ILE A 1 206 ? 19.978 21.887 -52.229 1.00 28.73 206 ILE A O 1
ATOM 1558 N N . ALA A 1 207 ? 18.875 20.878 -50.558 1.00 30.62 207 ALA A N 1
ATOM 1559 C CA . ALA A 1 207 ? 19.344 19.533 -50.864 1.00 30.62 207 ALA A CA 1
ATOM 1560 C C . ALA A 1 207 ? 18.336 18.913 -51.842 1.00 30.62 207 ALA A C 1
ATOM 1562 O O . ALA A 1 207 ? 17.185 18.655 -51.496 1.00 30.62 207 ALA A O 1
ATOM 1563 N N . VAL A 1 208 ? 18.768 18.741 -53.089 1.00 27.09 208 VAL A N 1
ATOM 1564 C CA . VAL A 1 208 ? 17.982 18.184 -54.192 1.00 27.09 208 VAL A CA 1
ATOM 1565 C C . VAL A 1 208 ? 17.458 16.793 -53.824 1.00 27.09 208 VAL A C 1
ATOM 1567 O O . VAL A 1 208 ? 18.219 15.836 -53.696 1.00 27.09 208 VAL A O 1
ATOM 1570 N N . ILE A 1 209 ? 16.134 16.695 -53.699 1.00 34.44 209 ILE A N 1
ATOM 1571 C CA . ILE A 1 209 ? 15.366 15.456 -53.804 1.00 34.44 209 ILE A CA 1
ATOM 1572 C C . ILE A 1 209 ? 14.959 15.294 -55.270 1.00 34.44 209 ILE A C 1
ATOM 1574 O O . ILE A 1 209 ? 14.286 16.162 -55.820 1.00 34.44 209 ILE A O 1
ATOM 1578 N N . ALA A 1 210 ? 15.306 14.158 -55.871 1.00 28.31 210 ALA A N 1
ATOM 1579 C CA . ALA A 1 210 ? 14.566 13.522 -56.963 1.00 28.31 210 ALA A CA 1
ATOM 1580 C C . ALA A 1 210 ? 15.076 12.078 -57.110 1.00 28.31 210 ALA A C 1
ATOM 1582 O O . ALA A 1 210 ? 16.284 11.882 -57.174 1.00 28.31 210 ALA A O 1
ATOM 1583 N N . ALA A 1 211 ? 14.296 11.004 -57.226 1.00 26.67 211 ALA A N 1
ATOM 1584 C CA . ALA A 1 211 ? 12.897 10.614 -56.980 1.00 26.67 211 ALA A CA 1
ATOM 1585 C C . ALA A 1 211 ? 12.932 9.051 -57.118 1.00 26.67 211 ALA A C 1
ATOM 1587 O O . ALA A 1 211 ? 13.859 8.533 -57.737 1.00 26.67 211 ALA A O 1
ATOM 1588 N N . ILE A 1 212 ? 12.062 8.196 -56.567 1.00 27.67 212 ILE A N 1
ATOM 1589 C CA . ILE A 1 212 ? 10.675 7.910 -56.982 1.00 27.67 212 ILE A CA 1
ATOM 1590 C C . ILE A 1 212 ? 10.108 6.825 -56.027 1.00 27.67 212 ILE A C 1
ATOM 1592 O O . ILE A 1 212 ? 10.743 5.786 -55.867 1.00 27.67 212 ILE A O 1
ATOM 1596 N N . GLY A 1 213 ? 8.885 7.048 -55.513 1.00 23.33 213 GLY A N 1
ATOM 1597 C CA . GLY A 1 213 ? 7.859 6.047 -55.128 1.00 23.33 213 GLY A CA 1
ATOM 1598 C C . GLY A 1 213 ? 8.090 5.243 -53.832 1.00 23.33 213 GLY A C 1
ATOM 1599 O O . GLY A 1 213 ? 9.131 4.636 -53.665 1.00 23.33 213 GLY A O 1
ATOM 1600 N N . ALA A 1 214 ? 7.170 5.114 -52.872 1.00 26.41 214 ALA A N 1
ATOM 1601 C CA . ALA A 1 214 ? 5.718 5.227 -52.913 1.00 26.41 214 ALA A CA 1
ATOM 1602 C C . ALA A 1 214 ? 5.131 5.575 -51.526 1.00 26.41 214 ALA A C 1
ATOM 1604 O O . ALA A 1 214 ? 5.739 5.352 -50.482 1.00 26.41 214 ALA A O 1
ATOM 1605 N N . VAL A 1 215 ? 3.921 6.126 -51.571 1.00 26.83 215 VAL A N 1
ATOM 1606 C CA . VAL A 1 215 ? 3.037 6.538 -50.472 1.00 26.83 215 VAL A CA 1
ATOM 1607 C C . VAL A 1 215 ? 2.403 5.333 -49.759 1.00 26.83 215 VAL A C 1
ATOM 1609 O O . VAL A 1 215 ? 1.932 4.429 -50.439 1.00 26.83 215 VAL A O 1
ATOM 1612 N N . ALA A 1 216 ? 2.298 5.383 -48.423 1.00 26.75 216 ALA A N 1
ATOM 1613 C CA . ALA A 1 216 ? 1.154 4.913 -47.608 1.00 26.75 216 ALA A CA 1
ATOM 1614 C C . ALA A 1 216 ? 1.407 5.328 -46.137 1.00 26.75 216 ALA A C 1
ATOM 1616 O O . ALA A 1 216 ? 2.349 4.850 -45.517 1.00 26.75 216 ALA A O 1
ATOM 1617 N N . VAL A 1 217 ? 0.845 6.444 -45.661 1.00 30.17 217 VAL A N 1
ATOM 1618 C CA . VAL A 1 217 ? -0.445 6.591 -44.948 1.00 30.17 217 VAL A CA 1
ATOM 1619 C C . VAL A 1 217 ? -0.492 5.884 -43.584 1.00 30.17 217 VAL A C 1
ATOM 1621 O O . VAL A 1 217 ? -0.281 4.686 -43.451 1.00 30.17 217 VAL A O 1
ATOM 1624 N N . PHE A 1 218 ? -0.786 6.719 -42.589 1.00 27.77 218 PHE A N 1
ATOM 1625 C CA . PHE A 1 218 ? -1.053 6.482 -41.177 1.00 27.77 218 PHE A CA 1
ATOM 1626 C C . PHE A 1 218 ? -1.962 5.291 -40.847 1.00 27.77 218 PHE A C 1
ATOM 1628 O O . PHE A 1 218 ? -2.918 5.010 -41.559 1.00 27.77 218 PHE A O 1
ATOM 1635 N N . GLY A 1 219 ? -1.792 4.801 -39.616 1.00 24.92 219 GLY A N 1
ATOM 1636 C CA . GLY A 1 219 ? -2.937 4.514 -38.751 1.00 24.92 219 GLY A CA 1
ATOM 1637 C C . GLY A 1 219 ? -3.323 3.046 -38.666 1.00 24.92 219 GLY A C 1
ATOM 1638 O O . GLY A 1 219 ? -3.539 2.374 -39.666 1.00 24.92 219 GLY A O 1
ATOM 1639 N N . GLY A 1 220 ? -3.399 2.558 -37.429 1.00 27.73 220 GLY A N 1
ATOM 1640 C CA . GLY A 1 220 ? -3.786 1.192 -37.113 1.00 27.73 220 GLY A CA 1
ATOM 1641 C C . GLY A 1 220 ? -5.222 0.840 -37.496 1.00 27.73 220 GLY A C 1
ATOM 1642 O O . GLY A 1 220 ? -6.044 1.695 -37.809 1.00 27.73 220 GLY A O 1
ATOM 1643 N N . GLY A 1 221 ? -5.531 -0.448 -37.404 1.00 26.86 221 GLY A N 1
ATOM 1644 C CA . GLY A 1 221 ? -6.895 -0.934 -37.560 1.00 26.86 221 GLY A CA 1
ATOM 1645 C C . GLY A 1 221 ? -6.939 -2.389 -37.994 1.00 26.86 221 GLY A C 1
ATOM 1646 O O . GLY A 1 221 ? -6.609 -2.725 -39.121 1.00 26.86 221 GLY A O 1
ATOM 1647 N N . VAL A 1 222 ? -7.341 -3.235 -37.055 1.00 36.47 222 VAL A N 1
ATOM 1648 C CA . VAL A 1 222 ? -7.618 -4.672 -37.163 1.00 36.47 222 VAL A CA 1
ATOM 1649 C C . VAL A 1 222 ? -8.593 -4.993 -38.305 1.00 36.47 222 VAL A C 1
ATOM 1651 O O . VAL A 1 222 ? -9.598 -4.302 -38.427 1.00 36.47 222 VAL A O 1
ATOM 1654 N N . LEU A 1 223 ? -8.407 -6.116 -39.018 1.00 26.55 223 LEU A N 1
ATOM 1655 C CA . LEU A 1 223 ? -9.548 -6.933 -39.464 1.00 26.55 223 LEU A CA 1
ATOM 1656 C C . LEU A 1 223 ? -9.160 -8.401 -39.739 1.00 26.55 223 LEU A C 1
ATOM 1658 O O . LEU A 1 223 ? -8.402 -8.713 -40.653 1.00 26.55 223 LEU A O 1
ATOM 1662 N N . PHE A 1 224 ? -9.706 -9.297 -38.914 1.00 35.31 224 PHE A N 1
ATOM 1663 C CA . PHE A 1 224 ? -9.860 -10.735 -39.172 1.00 35.31 224 PHE A CA 1
ATOM 1664 C C . PHE A 1 224 ? -10.856 -10.978 -40.319 1.00 35.31 224 PHE A C 1
ATOM 1666 O O . PHE A 1 224 ? -11.749 -10.160 -40.481 1.00 35.31 224 PHE A O 1
ATOM 1673 N N . ILE A 1 225 ? -10.757 -12.123 -41.017 1.00 32.56 225 ILE A N 1
ATOM 1674 C CA . ILE A 1 225 ? -11.843 -13.002 -41.547 1.00 32.56 225 ILE A CA 1
ATOM 1675 C C . ILE A 1 225 ? -11.144 -14.056 -42.446 1.00 32.56 225 ILE A C 1
ATOM 1677 O O . ILE A 1 225 ? -10.413 -13.695 -43.358 1.00 32.56 225 ILE A O 1
ATOM 1681 N N . VAL A 1 226 ? -11.081 -15.355 -42.119 1.00 32.81 226 VAL A N 1
ATOM 1682 C CA . VAL A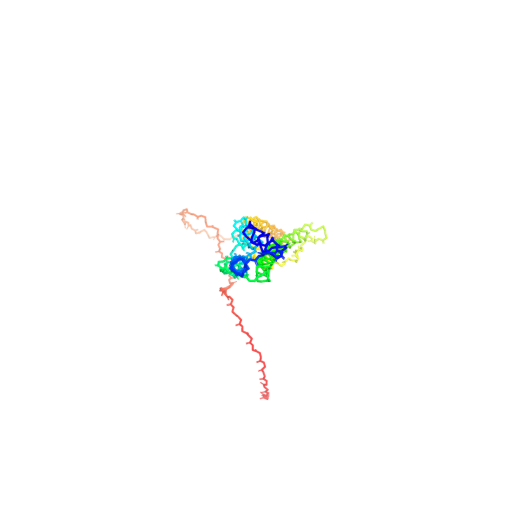 1 226 ? -12.125 -16.408 -42.058 1.00 32.81 226 VAL A CA 1
ATOM 1683 C C . VAL A 1 226 ? -12.669 -16.836 -43.437 1.00 32.81 226 VAL A C 1
ATOM 1685 O O . VAL A 1 226 ? -13.473 -16.157 -44.051 1.00 32.81 226 VAL A O 1
ATOM 1688 N N . SER A 1 227 ? -12.217 -18.028 -43.853 1.00 33.50 227 SER A N 1
ATOM 1689 C CA . SER A 1 227 ? -12.852 -19.112 -44.635 1.00 33.50 227 SER A CA 1
ATOM 1690 C C . SER A 1 227 ? -13.887 -18.825 -45.745 1.00 33.50 227 SER A C 1
ATOM 1692 O O . SER A 1 227 ? -14.927 -18.233 -45.478 1.00 33.50 227 SER A O 1
ATOM 1694 N N . ARG A 1 228 ? -13.766 -19.562 -46.871 1.00 35.41 228 ARG A N 1
ATOM 1695 C CA . ARG A 1 228 ? -14.568 -20.777 -47.210 1.00 35.41 228 ARG A CA 1
ATOM 1696 C C . ARG A 1 228 ? -14.932 -20.876 -48.710 1.00 35.41 228 ARG A C 1
ATOM 1698 O O . ARG A 1 228 ? -15.594 -19.983 -49.206 1.00 35.41 228 ARG A O 1
ATOM 1705 N N . ARG A 1 229 ? -14.679 -22.076 -49.288 1.00 36.91 229 ARG A N 1
ATOM 1706 C CA . ARG A 1 229 ? -15.348 -22.751 -50.449 1.00 36.91 229 ARG A CA 1
ATOM 1707 C C . ARG A 1 229 ? -15.312 -22.024 -51.805 1.00 36.91 229 ARG A C 1
ATOM 1709 O O . ARG A 1 229 ? -15.328 -20.815 -51.847 1.00 36.91 229 ARG A O 1
ATOM 1716 N N . ARG A 1 230 ? -15.427 -22.660 -52.972 1.00 40.59 230 ARG A N 1
ATOM 1717 C CA . ARG A 1 230 ? -15.266 -24.003 -53.586 1.00 40.59 230 ARG A CA 1
ATOM 1718 C C . ARG A 1 230 ? -15.741 -23.767 -55.045 1.00 40.59 230 ARG A C 1
ATOM 1720 O O . ARG A 1 230 ? -16.613 -22.922 -55.212 1.00 40.59 230 ARG A O 1
ATOM 1727 N N . GLN A 1 231 ? -15.297 -24.609 -55.990 1.00 39.84 231 GLN A N 1
ATOM 1728 C CA . GLN A 1 231 ? -15.894 -24.849 -57.330 1.00 39.84 231 GLN A CA 1
ATOM 1729 C C . GLN A 1 231 ? -15.723 -23.721 -58.370 1.00 39.84 231 GLN A C 1
ATOM 1731 O O . GLN A 1 231 ? -15.765 -22.555 -58.014 1.00 39.84 231 GLN A O 1
ATOM 1736 N N . ASP A 1 232 ? -15.549 -23.950 -59.672 1.00 42.12 232 ASP A N 1
ATOM 1737 C CA . ASP A 1 232 ? -15.384 -25.136 -60.530 1.00 42.12 232 ASP A CA 1
ATOM 1738 C C . ASP A 1 232 ? -14.823 -24.651 -61.894 1.00 42.12 232 ASP A C 1
ATOM 1740 O O . ASP A 1 232 ? -14.940 -23.468 -62.202 1.00 42.12 232 ASP A O 1
ATOM 1744 N N . ASN A 1 233 ? -14.238 -25.583 -62.663 1.00 44.22 233 ASN A N 1
ATOM 1745 C CA . ASN A 1 233 ? -14.104 -25.681 -64.136 1.00 44.22 233 ASN A CA 1
ATOM 1746 C C . ASN A 1 233 ? -14.126 -24.417 -65.021 1.00 44.22 233 ASN A C 1
ATOM 1748 O O . ASN A 1 233 ? -15.119 -23.696 -65.032 1.00 44.22 233 ASN A O 1
ATOM 1752 N N . ILE A 1 234 ? -13.158 -24.308 -65.947 1.00 48.09 234 ILE A N 1
ATOM 1753 C CA . ILE A 1 234 ? -13.191 -24.943 -67.292 1.00 48.09 234 ILE A CA 1
ATOM 1754 C C . ILE A 1 234 ? -11.783 -25.452 -67.615 1.00 48.09 234 ILE A C 1
ATOM 1756 O O . ILE A 1 234 ? -10.823 -24.719 -67.292 1.00 48.09 234 ILE A O 1
#

pLDDT: mean 82.35, std 26.14, range [23.33, 98.88]

Secondary structure (DSSP, 8-state):
-HHHHHHHHHHHHHHT-TT--HHHHHHHHHHHHHHHHT-----HHHHHHHHHGGGS-HHHHT-HHHHHHHHHHHHHHHSSS--HHHHHHHHHHHHHHHHHHHHHHHHHHHHHHHHHHHHHHHHT-TTS-TTPPP---HHHHHHHHHH---HHHHHHHHHHHHHHHHHHHHHHHHHHHHSPPP---------------------S------------------------------